Protein AF-0000000085017562 (afdb_homodimer)

InterPro domains:
  IPR002800 Chorismate pyruvate-lyase Rv2949c-like [PF01947] (24-160)
  IPR028978 Chorismate pyruvate-lyase/UbiC transcription regulator-associated domain superfamily [G3DSA:3.40.1410.10] (16-164)
  IPR028978 Chorismate pyruvate-lyase/UbiC transcription regulator-associated domain superfamily [SSF64288] (18-160)

Secondary structure (DSSP, 8-state):
--HHHHHHHHHHHS---HHHHHHHH-SS-HHHHHHHHHTS--EEEEEEEEEETTEEEEEEEEEESEEEEEEEEEEEHHHHHTTS-HHHHHHHH-SSS-HHHHHHHTT--EEEEEEEEEEEEPPHHHHHHHT---SEEEEEEEEEEETTEEEEEEEEEE-GGGTS--/--HHHHHHHHHHHS---HHHHHHHH-SS-HHHHHHHHHTS--EEEEEEEEEETTEEEEEEEEEESEEEEEEEEEEEHHHHHTTS-HHHHHHHH-SSS-HHHHHHHTT--EEEEEEEEEEEEPPHHHHHHHT---SEEEEEEEEEEETTEEEEEEEEEE-GGGTS--

Solvent-accessible surface area (backbone atoms only — not comparable to full-atom values): 18176 Å² total; per-residue (Å²): 132,60,64,33,57,56,51,50,54,45,33,74,77,49,82,62,54,71,68,54,51,42,67,61,62,54,65,35,45,62,55,57,45,50,13,44,76,63,60,44,71,61,42,48,46,64,76,46,74,49,74,57,94,62,25,39,39,38,33,35,33,38,24,52,101,44,51,31,32,46,35,38,38,43,30,48,46,74,65,46,62,80,75,45,55,68,69,55,50,51,49,70,69,37,72,66,52,51,66,56,55,52,38,60,74,67,66,53,41,39,37,61,46,77,75,45,74,49,77,36,79,53,51,71,66,57,25,60,72,45,70,51,87,64,58,62,36,48,30,30,30,30,31,41,28,48,91,89,36,76,42,29,40,40,37,40,36,51,49,49,70,82,73,48,81,127,134,60,65,33,56,56,52,50,55,46,32,74,78,49,81,64,53,72,69,55,51,42,66,61,62,54,64,36,46,62,55,57,46,50,14,45,76,64,61,42,72,62,42,48,46,63,74,44,73,49,74,57,94,60,26,40,40,39,32,34,33,38,23,53,101,44,53,31,30,44,36,38,38,43,30,48,46,76,66,44,61,79,76,44,56,66,68,55,50,51,49,71,67,37,71,66,50,51,65,55,55,51,38,59,75,66,65,52,40,39,38,63,46,82,73,44,73,48,77,37,78,54,51,71,67,55,24,58,72,46,69,52,85,65,58,62,36,47,30,30,29,32,31,41,27,47,90,90,35,75,42,30,39,39,37,41,36,51,50,49,70,82,75,50,80,128

Radius of gyration: 19.86 Å; Cα contacts (8 Å, |Δi|>4): 661; chains: 2; bounding box: 45×55×39 Å

Sequence (332 aa):
MKIYKRIAEINKEFPLLNEEKILLGTDGSVTNILEILFEGDCEVKTISQRIVNDVNYREVILKVKNPLVYAKSITPLKLIEEDLREEIKKDLLSADIPIGKIIKKHNLETRREIKEIKIEKISDRVKRLLNVNYNYLPMRKYNIIYKGKAIMEICEIFAIRKYIKGMKIYKRIAEINKEFPLLNEEKILLGTDGSVTNILEILFEGDCEVKTISQRIVNDVNYREVILKVKNPLVYAKSITPLKLIEEDLREEIKKDLLSADIPIGKIIKKHNLETRREIKEIKIEKISDRVKRLLNVNYNYLPMRKYNIIYKGKAIMEICEIFAIRKYIKG

Organism: Methanocaldococcus infernus (strain DSM 11812 / JCM 15783 / ME) (NCBI:txid573063)

Nearest PDB structures (foldseek):
  2nwi-assembly3_F  TM=8.888E-01  e=1.282E-13  Archaeoglobus fulgidus
  2nwi-assembly1_B  TM=8.533E-01  e=2.461E-13  Archaeoglobus fulgidus
  3eet-assembly1_A-2  TM=6.541E-01  e=8.817E-04  Streptomyces avermitilis
  3eet-assembly2_B-3  TM=5.397E-01  e=7.380E-04  Streptomyces avermitilis
  4r80-assembly2_B  TM=4.509E-01  e=1.744E+00  synthetic construct

Structure (mmCIF, N/CA/C/O backbone):
data_AF-0000000085017562-model_v1
#
loop_
_entity.id
_entity.type
_entity.pdbx_description
1 polymer 'Chorismate lyase'
#
loop_
_atom_site.group_PDB
_atom_site.id
_atom_site.type_symbol
_atom_site.label_atom_id
_atom_site.label_alt_id
_atom_site.label_comp_id
_atom_site.label_asym_id
_atom_site.label_entity_id
_atom_site.label_seq_id
_atom_site.pdbx_PDB_ins_code
_atom_site.Cartn_x
_atom_site.Cartn_y
_atom_site.Cartn_z
_atom_site.occupancy
_atom_site.B_iso_or_equiv
_atom_site.auth_seq_id
_atom_site.auth_comp_id
_atom_site.auth_asym_id
_atom_site.auth_atom_id
_atom_site.pdbx_PDB_model_num
ATOM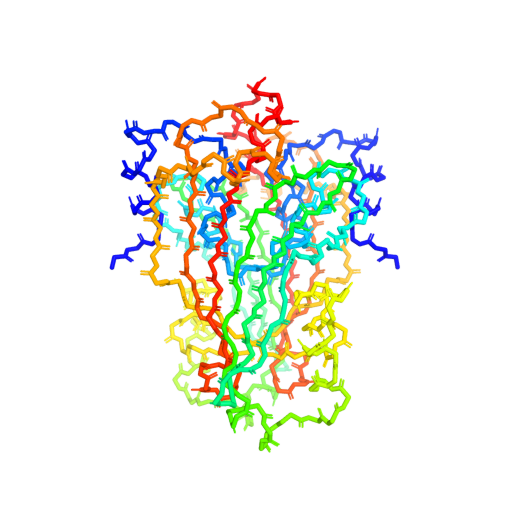 1 N N . MET A 1 1 ? -4.914 10.797 -15.32 1 71.25 1 MET A N 1
ATOM 2 C CA . MET A 1 1 ? -3.51 10.438 -15.492 1 71.25 1 MET A CA 1
ATOM 3 C C . MET A 1 1 ? -3.117 9.297 -14.562 1 71.25 1 MET A C 1
ATOM 5 O O . MET A 1 1 ? -3.59 9.219 -13.43 1 71.25 1 MET A O 1
ATOM 9 N N . LYS A 1 2 ? -2.258 8.367 -15.109 1 91.31 2 LYS A N 1
ATOM 10 C CA . LYS A 1 2 ? -1.789 7.246 -14.305 1 91.31 2 LYS A CA 1
ATOM 11 C C . LYS A 1 2 ? -0.79 7.703 -13.25 1 91.31 2 LYS A C 1
ATOM 13 O O . LYS A 1 2 ? 0.097 8.508 -13.531 1 91.31 2 LYS A O 1
ATOM 18 N N . ILE A 1 3 ? -0.927 7.203 -12.086 1 95.75 3 ILE A N 1
ATOM 19 C CA . ILE A 1 3 ? -0.139 7.625 -10.93 1 95.75 3 ILE A CA 1
ATOM 20 C C . ILE A 1 3 ? 1.349 7.461 -11.234 1 95.75 3 ILE A C 1
ATOM 22 O O . ILE A 1 3 ? 2.145 8.359 -10.969 1 95.75 3 ILE A O 1
ATOM 26 N N . TYR A 1 4 ? 1.741 6.379 -11.859 1 97.88 4 TYR A N 1
ATOM 27 C CA . TYR A 1 4 ? 3.162 6.141 -12.094 1 97.88 4 TYR A CA 1
ATOM 28 C C . TYR A 1 4 ? 3.719 7.121 -13.117 1 97.88 4 TYR A C 1
ATOM 30 O O . TYR A 1 4 ? 4.895 7.488 -13.055 1 97.88 4 TYR A O 1
ATOM 38 N N . LYS A 1 5 ? 2.918 7.637 -14.062 1 97.94 5 LYS A N 1
ATOM 39 C CA . LYS A 1 5 ? 3.367 8.625 -15.031 1 97.94 5 LYS A CA 1
ATOM 40 C C . LYS A 1 5 ? 3.658 9.969 -14.359 1 97.94 5 LYS A C 1
ATOM 42 O O . LYS A 1 5 ? 4.672 10.602 -14.656 1 97.94 5 LYS A O 1
ATOM 47 N N . ARG A 1 6 ? 2.742 10.344 -13.516 1 98.19 6 ARG A N 1
ATOM 48 C CA . ARG A 1 6 ? 2.943 11.586 -12.766 1 98.19 6 ARG A CA 1
ATOM 49 C C . ARG A 1 6 ? 4.215 11.516 -11.93 1 98.19 6 ARG A C 1
ATOM 51 O O . ARG A 1 6 ? 4.992 12.469 -11.891 1 98.19 6 ARG A O 1
ATOM 58 N N . ILE A 1 7 ? 4.441 10.391 -11.273 1 98.69 7 ILE A N 1
ATOM 59 C CA . ILE A 1 7 ? 5.617 10.211 -10.422 1 98.69 7 ILE A CA 1
ATOM 60 C C . ILE A 1 7 ? 6.879 10.188 -11.281 1 98.69 7 ILE A C 1
ATOM 62 O O . ILE A 1 7 ? 7.906 10.758 -10.898 1 98.69 7 ILE A O 1
ATOM 66 N N . ALA A 1 8 ? 6.758 9.586 -12.445 1 98.06 8 ALA A N 1
ATOM 67 C CA . ALA A 1 8 ? 7.883 9.562 -13.375 1 98.06 8 ALA A CA 1
ATOM 68 C C . ALA A 1 8 ? 8.242 10.977 -13.836 1 98.06 8 ALA A C 1
ATOM 70 O O . ALA A 1 8 ? 9.422 11.312 -13.961 1 98.06 8 ALA A O 1
ATOM 71 N N . GLU A 1 9 ? 7.246 11.742 -14.102 1 98.06 9 GLU A N 1
ATOM 72 C CA . GLU A 1 9 ? 7.461 13.133 -14.5 1 98.06 9 GLU A CA 1
ATOM 73 C C . GLU A 1 9 ? 8.172 13.914 -13.398 1 98.06 9 GLU A C 1
ATOM 75 O O . GLU A 1 9 ? 9.133 14.641 -13.664 1 98.06 9 GLU A O 1
ATOM 80 N N . ILE A 1 10 ? 7.715 13.766 -12.219 1 98.25 10 ILE A N 1
ATOM 81 C CA . ILE A 1 10 ? 8.312 14.438 -11.07 1 98.25 10 ILE A CA 1
ATOM 82 C C . ILE A 1 10 ? 9.758 13.977 -10.898 1 98.25 10 ILE A C 1
ATOM 84 O O . ILE A 1 10 ? 10.641 14.789 -10.633 1 98.25 10 ILE A O 1
ATOM 88 N N . ASN A 1 11 ? 9.914 12.695 -11.062 1 98 11 ASN A N 1
ATOM 89 C CA . ASN A 1 11 ? 11.234 12.109 -10.883 1 98 11 ASN A CA 1
ATOM 90 C C . ASN A 1 11 ? 12.25 12.719 -11.844 1 98 11 ASN A C 1
ATOM 92 O O . ASN A 1 11 ? 13.438 12.836 -11.516 1 98 11 ASN A O 1
ATOM 96 N N . LYS A 1 12 ? 11.828 13.094 -13 1 97.06 12 LYS A N 1
ATOM 97 C CA . LYS A 1 12 ? 12.711 13.727 -13.984 1 97.06 12 LYS A CA 1
ATOM 98 C C . LYS A 1 12 ? 13.188 15.094 -13.508 1 97.06 12 LYS A C 1
ATOM 100 O O . LYS A 1 12 ? 14.32 15.492 -13.781 1 97.06 12 LYS A O 1
ATOM 105 N N . GLU A 1 13 ? 12.391 15.758 -12.742 1 96.69 13 GLU A N 1
ATOM 106 C CA . GLU A 1 13 ? 12.688 17.109 -12.297 1 96.69 13 GLU A CA 1
ATOM 107 C C . GLU A 1 13 ? 13.305 17.109 -10.898 1 96.69 13 GLU A C 1
ATOM 109 O O . GLU A 1 13 ? 14.102 18 -10.562 1 96.69 13 GLU A O 1
ATOM 114 N N . PHE A 1 14 ? 12.922 16.234 -10.109 1 97.25 14 PHE A N 1
ATOM 115 C CA . PHE A 1 14 ? 13.352 16.047 -8.727 1 97.25 14 PHE A CA 1
ATOM 116 C C . PHE A 1 14 ? 13.617 14.57 -8.445 1 97.25 14 PHE A C 1
ATOM 118 O O . PHE A 1 14 ? 12.695 13.836 -8.07 1 97.25 14 PHE A O 1
ATOM 125 N N . PRO A 1 15 ? 14.859 14.172 -8.586 1 97.12 15 PRO A N 1
ATOM 126 C CA . PRO A 1 15 ? 15.156 12.75 -8.406 1 97.12 15 PRO A CA 1
ATOM 127 C C . PRO A 1 15 ? 14.625 12.188 -7.09 1 97.12 15 PRO A C 1
ATOM 129 O O . PRO A 1 15 ? 14.961 12.703 -6.02 1 97.12 15 PRO A O 1
ATOM 132 N N . LEU A 1 16 ? 13.852 11.094 -7.188 1 98.06 16 LEU A N 1
ATOM 133 C CA . LEU A 1 16 ? 13.195 10.484 -6.031 1 98.06 16 LEU A CA 1
ATOM 134 C C . LEU A 1 16 ? 13.859 9.156 -5.676 1 98.06 16 LEU A C 1
ATOM 136 O O . LEU A 1 16 ? 14.266 8.406 -6.559 1 98.06 16 LEU A O 1
ATOM 140 N N . LEU A 1 17 ? 13.906 8.914 -4.367 1 97.75 17 LEU A N 1
ATOM 141 C CA . LEU A 1 17 ? 14.195 7.551 -3.922 1 97.75 17 LEU A CA 1
ATOM 142 C C . LEU A 1 17 ? 13.047 6.609 -4.281 1 97.75 17 LEU A C 1
ATOM 144 O O . LEU A 1 17 ? 11.898 7.039 -4.391 1 97.75 17 LEU A O 1
ATOM 148 N N . ASN A 1 18 ? 13.305 5.297 -4.473 1 98 18 ASN A N 1
ATOM 149 C CA . ASN A 1 18 ? 12.242 4.316 -4.711 1 98 18 ASN A CA 1
ATOM 150 C C . ASN A 1 18 ? 11.203 4.34 -3.598 1 98 18 ASN A C 1
ATOM 152 O O . ASN A 1 18 ? 10 4.234 -3.865 1 98 18 ASN A O 1
ATOM 156 N N . GLU A 1 19 ? 11.648 4.496 -2.311 1 98.44 19 GLU A N 1
ATOM 157 C CA . GLU A 1 19 ? 10.75 4.551 -1.165 1 98.44 19 GLU A CA 1
ATOM 158 C C . GLU A 1 19 ? 9.82 5.754 -1.255 1 98.44 19 GLU A C 1
ATOM 160 O O . GLU A 1 19 ? 8.633 5.652 -0.934 1 98.44 19 GLU A O 1
ATOM 165 N N . GLU A 1 20 ? 10.391 6.891 -1.748 1 98.69 20 GLU A N 1
ATOM 166 C CA . GLU A 1 20 ? 9.57 8.086 -1.915 1 98.69 20 GLU A CA 1
ATOM 167 C C . GLU A 1 20 ? 8.531 7.891 -3.014 1 98.69 20 GLU A C 1
ATOM 169 O O . GLU A 1 20 ? 7.379 8.297 -2.863 1 98.69 20 GLU A O 1
ATOM 174 N N . LYS A 1 21 ? 8.961 7.246 -4.133 1 98.75 21 LYS A N 1
ATOM 175 C CA . LYS A 1 21 ? 8.016 6.961 -5.211 1 98.75 21 LYS A CA 1
ATOM 176 C C . LYS A 1 21 ? 6.852 6.117 -4.711 1 98.75 21 LYS A C 1
ATOM 178 O O . LYS A 1 21 ? 5.691 6.422 -4.992 1 98.75 21 LYS A O 1
ATOM 183 N N . ILE A 1 22 ? 7.156 5.102 -3.953 1 98.75 22 ILE A N 1
ATOM 184 C CA . ILE A 1 22 ? 6.141 4.184 -3.438 1 98.75 22 ILE A CA 1
ATOM 185 C C . ILE A 1 22 ? 5.203 4.93 -2.492 1 98.75 22 ILE A C 1
ATOM 187 O O . ILE A 1 22 ? 3.98 4.824 -2.607 1 98.75 22 ILE A O 1
ATOM 191 N N . LEU A 1 23 ? 5.754 5.73 -1.593 1 98.81 23 LEU A N 1
ATOM 192 C CA . LEU A 1 23 ? 4.949 6.461 -0.618 1 98.81 23 LEU A CA 1
ATOM 193 C C . LEU A 1 23 ? 4.035 7.465 -1.311 1 98.81 23 LEU A C 1
ATOM 195 O O . LEU A 1 23 ? 2.896 7.676 -0.882 1 98.81 23 LEU A O 1
ATOM 199 N N . LEU A 1 24 ? 4.512 8.039 -2.377 1 98.81 24 LEU A N 1
ATOM 200 C CA . LEU A 1 24 ? 3.736 9.031 -3.107 1 98.81 24 LEU A CA 1
ATOM 201 C C . LEU A 1 24 ? 2.533 8.398 -3.789 1 98.81 24 LEU A C 1
ATOM 203 O O . LEU A 1 24 ? 1.491 9.039 -3.951 1 98.81 24 LEU A O 1
ATOM 207 N N . GLY A 1 25 ? 2.674 7.133 -4.148 1 98.44 25 GLY A N 1
ATOM 208 C CA . GLY A 1 25 ? 1.654 6.59 -5.031 1 98.44 25 GLY A CA 1
ATOM 209 C C . GLY A 1 25 ? 0.876 5.445 -4.414 1 98.44 25 GLY A C 1
ATOM 210 O O . GLY A 1 25 ? -0.102 4.969 -4.992 1 98.44 25 GLY A O 1
ATOM 211 N N . THR A 1 26 ? 1.269 4.977 -3.219 1 98 26 THR A N 1
ATOM 212 C CA . THR A 1 26 ? 0.645 3.801 -2.619 1 98 26 THR A CA 1
ATOM 213 C C . THR A 1 26 ? -0.806 4.09 -2.244 1 98 26 THR A C 1
ATOM 215 O O . THR A 1 26 ? -1.143 5.215 -1.87 1 98 26 THR A O 1
ATOM 218 N N . ASP A 1 27 ? -1.592 3.045 -2.355 1 96.69 27 ASP A N 1
ATOM 219 C CA . ASP A 1 27 ? -2.941 3.098 -1.803 1 96.69 27 ASP A CA 1
ATOM 220 C C . ASP A 1 27 ? -3.035 2.305 -0.502 1 96.69 27 ASP A C 1
ATOM 222 O O . ASP A 1 27 ? -4.133 1.974 -0.049 1 96.69 27 ASP A O 1
ATOM 226 N N . GLY A 1 28 ? -1.872 1.951 0.047 1 96.31 28 GLY A N 1
ATOM 227 C CA . GLY A 1 28 ? -1.801 1.288 1.34 1 96.31 28 GLY A CA 1
ATOM 228 C C . GLY A 1 28 ? -1.438 2.229 2.473 1 96.31 28 GLY A C 1
ATOM 229 O O . GLY A 1 28 ? -1.351 3.441 2.275 1 96.31 28 GLY A O 1
ATOM 230 N N . SER A 1 29 ? -1.262 1.712 3.627 1 96.62 29 SER A N 1
ATOM 231 C CA . SER A 1 29 ? -0.974 2.461 4.844 1 96.62 29 SER A CA 1
ATOM 232 C C . SER A 1 29 ? 0.465 2.967 4.859 1 96.62 29 SER A C 1
ATOM 234 O O . SER A 1 29 ? 1.406 2.172 4.895 1 96.62 29 SER A O 1
ATOM 236 N N . VAL A 1 30 ? 0.588 4.281 4.898 1 98.38 30 VAL A N 1
ATOM 237 C CA . VAL A 1 30 ? 1.899 4.914 5.004 1 98.38 30 VAL A CA 1
ATOM 238 C C . VAL A 1 30 ? 2.539 4.551 6.344 1 98.38 30 VAL A C 1
ATOM 240 O O . VAL A 1 30 ? 3.725 4.215 6.402 1 98.38 30 VAL A O 1
ATOM 243 N N . THR A 1 31 ? 1.745 4.57 7.449 1 97.5 31 THR A N 1
ATOM 244 C CA . THR A 1 31 ? 2.273 4.227 8.766 1 97.5 31 THR A CA 1
ATOM 245 C C . THR A 1 31 ? 2.873 2.822 8.758 1 97.5 31 THR A C 1
ATOM 247 O O . THR A 1 31 ? 3.947 2.598 9.32 1 97.5 31 THR A O 1
ATOM 250 N N . ASN A 1 32 ? 2.197 1.97 8.109 1 97.06 32 ASN A N 1
ATOM 251 C CA . ASN A 1 32 ? 2.682 0.6 7.98 1 97.06 32 ASN A CA 1
ATOM 252 C C . ASN A 1 32 ? 4 0.541 7.211 1 97.06 32 ASN A C 1
ATOM 254 O O . ASN A 1 32 ? 4.938 -0.138 7.633 1 97.06 32 ASN A O 1
ATOM 258 N N . ILE A 1 33 ? 4.105 1.225 6.109 1 98.38 33 ILE A N 1
ATOM 259 C CA . ILE A 1 33 ? 5.305 1.232 5.277 1 98.38 33 ILE A CA 1
ATOM 260 C C . ILE A 1 33 ? 6.469 1.839 6.059 1 98.38 33 ILE A C 1
ATOM 262 O O . ILE A 1 33 ? 7.598 1.34 5.996 1 98.38 33 ILE A O 1
ATOM 266 N N . LEU A 1 34 ? 6.215 2.889 6.812 1 98.5 34 LEU A N 1
ATOM 267 C CA . LEU A 1 34 ? 7.266 3.506 7.617 1 98.5 34 LEU A CA 1
ATOM 268 C C . LEU A 1 34 ? 7.789 2.531 8.664 1 98.5 34 LEU A C 1
ATOM 270 O O . LEU A 1 34 ? 9 2.443 8.891 1 98.5 34 LEU A O 1
ATOM 274 N N . GLU A 1 35 ? 6.887 1.841 9.305 1 98.38 35 GLU A N 1
ATOM 275 C CA . GLU A 1 35 ? 7.301 0.858 10.305 1 98.38 35 GLU A CA 1
ATOM 276 C C . GLU A 1 35 ? 8.188 -0.217 9.688 1 98.38 35 GLU A C 1
ATOM 278 O O . GLU A 1 35 ? 9.164 -0.652 10.305 1 98.38 35 GLU A O 1
ATOM 283 N N . ILE A 1 36 ? 7.836 -0.626 8.492 1 98.38 36 ILE A N 1
ATOM 284 C CA . ILE A 1 36 ? 8.594 -1.647 7.781 1 98.38 36 ILE A CA 1
ATOM 285 C C . ILE A 1 36 ? 9.992 -1.116 7.449 1 98.38 36 ILE A C 1
ATOM 287 O O . ILE A 1 36 ? 11 -1.758 7.758 1 98.38 36 ILE A O 1
ATOM 291 N N . LEU A 1 37 ? 10.078 0.065 6.902 1 98.06 37 LEU A N 1
ATOM 292 C CA . LEU A 1 37 ? 11.328 0.642 6.418 1 98.06 37 LEU A CA 1
ATOM 293 C C . LEU A 1 37 ? 12.281 0.925 7.578 1 98.06 37 LEU A C 1
ATOM 295 O O . LEU A 1 37 ? 13.492 0.718 7.457 1 98.06 37 LEU A O 1
ATOM 299 N N . PHE A 1 38 ? 11.727 1.374 8.633 1 98 38 PHE A N 1
ATOM 300 C CA . PHE A 1 38 ? 12.578 1.874 9.703 1 98 38 PHE A CA 1
ATOM 301 C C . PHE A 1 38 ? 12.547 0.938 10.906 1 98 38 PHE A C 1
ATOM 303 O O . PHE A 1 38 ? 13.133 1.236 11.953 1 98 38 PHE A O 1
ATOM 310 N N . GLU A 1 39 ? 11.891 -0.167 10.789 1 97.06 39 GLU A N 1
ATOM 311 C CA . GLU A 1 39 ? 11.867 -1.277 11.734 1 97.06 39 GLU A CA 1
ATOM 312 C C . GLU A 1 39 ? 11.547 -0.792 13.148 1 97.06 39 GLU A C 1
ATOM 314 O O . GLU A 1 39 ? 12.297 -1.05 14.086 1 97.06 39 GLU A O 1
ATOM 319 N N . GLY A 1 40 ? 10.359 -0.26 13.305 1 97.44 40 GLY A N 1
ATOM 320 C CA . GLY A 1 40 ? 9.875 0.243 14.578 1 97.44 40 GLY A CA 1
ATOM 321 C C . GLY A 1 40 ? 8.43 0.692 14.531 1 97.44 40 GLY A C 1
ATOM 322 O O . GLY A 1 40 ? 7.84 0.792 13.453 1 97.44 40 GLY A O 1
ATOM 323 N N . ASP A 1 41 ? 7.887 0.957 15.727 1 96.38 41 ASP A N 1
ATOM 324 C CA . ASP A 1 41 ? 6.512 1.438 15.805 1 96.38 41 ASP A CA 1
ATOM 325 C C . ASP A 1 41 ? 6.402 2.879 15.312 1 96.38 41 ASP A C 1
ATOM 327 O O . ASP A 1 41 ? 7.262 3.709 15.609 1 96.38 41 ASP A O 1
ATOM 331 N N . CYS A 1 42 ? 5.414 3.082 14.461 1 96.69 42 CYS A N 1
ATOM 332 C CA . CYS A 1 42 ? 5.121 4.445 14.039 1 96.69 42 CYS A CA 1
ATOM 333 C C . CYS A 1 42 ? 4.301 5.184 15.086 1 96.69 42 CYS A C 1
ATOM 335 O O . CYS A 1 42 ? 3.217 4.734 15.461 1 96.69 42 CYS A O 1
ATOM 337 N N . GLU A 1 43 ? 4.871 6.238 15.547 1 96 43 GLU A N 1
ATOM 338 C CA . GLU A 1 43 ? 4.199 7.102 16.516 1 96 43 GLU A CA 1
ATOM 339 C C . GLU A 1 43 ? 3.732 8.398 15.867 1 96 43 GLU A C 1
ATOM 341 O O . GLU A 1 43 ? 4.211 8.773 14.789 1 96 43 GLU A O 1
ATOM 346 N N . VAL A 1 44 ? 2.793 9.008 16.594 1 96.56 44 VAL A N 1
ATOM 347 C CA . VAL A 1 44 ? 2.271 10.273 16.094 1 96.56 44 VAL A CA 1
ATOM 348 C C . VAL A 1 44 ? 2.512 11.375 17.125 1 96.56 44 VAL A C 1
ATOM 350 O O . VAL A 1 44 ? 2.322 11.156 18.328 1 96.56 44 VAL A O 1
ATOM 353 N N . LYS A 1 45 ? 3.068 12.422 16.734 1 96.75 45 LYS A N 1
ATOM 354 C CA . LYS A 1 45 ? 3.098 13.656 17.516 1 96.75 45 LYS A CA 1
ATOM 355 C C . LYS A 1 45 ? 2.092 14.672 16.984 1 96.75 45 LYS A C 1
ATOM 357 O O . LYS A 1 45 ? 2.273 15.219 15.891 1 96.75 45 LYS A O 1
ATOM 362 N N . THR A 1 46 ? 1.11 14.938 17.781 1 97.06 46 THR A N 1
ATOM 363 C CA . THR A 1 46 ? 0.095 15.898 17.375 1 97.06 46 THR A CA 1
ATOM 364 C C . THR A 1 46 ? 0.602 17.328 17.547 1 97.06 46 THR A C 1
ATOM 366 O O . THR A 1 46 ? 1.05 17.703 18.625 1 97.06 46 THR A O 1
ATOM 369 N N . ILE A 1 47 ? 0.552 18.047 16.516 1 97.44 47 ILE A N 1
ATOM 370 C CA . ILE A 1 47 ? 0.959 19.453 16.531 1 97.44 47 ILE A CA 1
ATOM 371 C C . ILE A 1 47 ? -0.245 20.344 16.828 1 97.44 47 ILE A C 1
ATOM 373 O O . ILE A 1 47 ? -0.14 21.297 17.609 1 97.44 47 ILE A O 1
ATOM 377 N N . SER A 1 48 ? -1.347 20.047 16.234 1 96.12 48 SER A N 1
ATOM 378 C CA . SER A 1 48 ? -2.588 20.766 16.469 1 96.12 48 SER A CA 1
ATOM 379 C C . SER A 1 48 ? -3.803 19.938 16.094 1 96.12 48 SER A C 1
ATOM 381 O O . SER A 1 48 ? -3.725 19.078 15.211 1 96.12 48 SER A O 1
ATOM 383 N N . GLN A 1 49 ? -4.828 20.078 16.812 1 95.5 49 GLN A N 1
ATOM 384 C CA . GLN A 1 49 ? -6.133 19.5 16.5 1 95.5 49 GLN A CA 1
ATOM 385 C C . GLN A 1 49 ? -7.266 20.422 16.953 1 95.5 49 GLN A C 1
ATOM 387 O O . GLN A 1 49 ? -7.348 20.781 18.125 1 95.5 49 GLN A O 1
ATOM 392 N N . ARG A 1 50 ? -8.078 20.812 16.031 1 95.44 50 ARG A N 1
ATOM 393 C CA . ARG A 1 50 ? -9.195 21.703 16.344 1 95.44 50 ARG A CA 1
ATOM 394 C C . ARG A 1 50 ? -10.445 21.297 15.57 1 95.44 50 ARG A C 1
ATOM 396 O O . ARG A 1 50 ? -10.352 20.781 14.453 1 95.44 50 ARG A O 1
ATOM 403 N N . ILE A 1 51 ? -11.508 21.516 16.219 1 94.5 51 ILE A N 1
ATOM 404 C CA . ILE A 1 51 ? -12.797 21.312 15.57 1 94.5 51 ILE A CA 1
ATOM 405 C C . ILE A 1 51 ? -13.445 22.672 15.289 1 94.5 51 ILE A C 1
ATOM 407 O O . ILE A 1 51 ? -13.703 23.438 16.219 1 94.5 51 ILE A O 1
ATOM 411 N N . VAL A 1 52 ? -13.648 22.984 14.047 1 96.75 52 VAL A N 1
ATOM 412 C CA . VAL A 1 52 ? -14.289 24.234 13.625 1 96.75 52 VAL A CA 1
ATOM 413 C C . VAL A 1 52 ? -15.461 23.922 12.703 1 96.75 52 VAL A C 1
ATOM 415 O O . VAL A 1 52 ? -15.289 23.266 11.672 1 96.75 52 VAL A O 1
ATOM 418 N N . ASN A 1 53 ? -16.75 24.359 13.023 1 96.25 53 ASN A N 1
ATOM 419 C CA . ASN A 1 53 ? -17.938 24.172 12.211 1 96.25 53 ASN A CA 1
ATOM 420 C C . ASN A 1 53 ? -18.125 22.688 11.844 1 96.25 53 ASN A C 1
ATOM 422 O O . ASN A 1 53 ? -18.281 22.359 10.672 1 96.25 53 ASN A O 1
ATOM 426 N N . ASP A 1 54 ? -17.891 21.828 12.711 1 93.88 54 ASP A N 1
ATOM 427 C CA . ASP A 1 54 ? -18.156 20.406 12.602 1 93.88 54 ASP A CA 1
ATOM 428 C C . ASP A 1 54 ? -17.141 19.734 11.664 1 93.88 54 ASP A C 1
ATOM 430 O O . ASP A 1 54 ? -17.484 18.766 10.977 1 93.88 54 ASP A O 1
ATOM 434 N N . VAL A 1 55 ? -16.016 20.391 11.641 1 96.5 55 VAL A N 1
ATOM 435 C CA . VAL A 1 55 ? -14.906 19.797 10.875 1 96.5 55 VAL A CA 1
ATOM 436 C C . VAL A 1 55 ? -13.68 19.656 11.773 1 96.5 55 VAL A C 1
ATOM 438 O O . VAL A 1 55 ? -13.273 20.625 12.438 1 96.5 55 VAL A O 1
ATOM 441 N N . ASN A 1 56 ? -13.156 18.406 11.859 1 95.62 56 ASN A N 1
ATOM 442 C CA . ASN A 1 56 ? -11.93 18.172 12.609 1 95.62 56 ASN A CA 1
ATOM 443 C C . ASN A 1 56 ? -10.695 18.438 11.758 1 95.62 56 ASN A C 1
ATOM 445 O O . ASN A 1 56 ? -10.539 17.859 10.68 1 95.62 56 ASN A O 1
ATOM 449 N N . TYR A 1 57 ? -9.852 19.359 12.18 1 97.44 57 TYR A N 1
ATOM 450 C CA . TYR A 1 57 ? -8.555 19.641 11.57 1 97.44 57 TYR A CA 1
ATOM 451 C C . TYR A 1 57 ? -7.418 19.125 12.438 1 97.44 57 TYR A C 1
ATOM 453 O O . TYR A 1 57 ? -7.312 19.469 13.617 1 97.44 57 TYR A O 1
ATOM 461 N N . ARG A 1 58 ? -6.574 18.281 11.852 1 97.12 58 ARG A N 1
ATOM 462 C CA . ARG A 1 58 ? -5.492 17.656 12.617 1 97.12 58 ARG A CA 1
ATOM 463 C C . ARG A 1 58 ? -4.16 17.797 11.891 1 97.12 58 ARG A C 1
ATOM 465 O O . ARG A 1 58 ? -4.086 17.594 10.672 1 97.12 58 ARG A O 1
ATOM 472 N N . GLU A 1 59 ? -3.184 18.266 12.633 1 97.62 59 GLU A N 1
ATOM 473 C CA . GLU A 1 59 ? -1.802 18.344 12.164 1 97.62 59 GLU A CA 1
ATOM 474 C C . GLU A 1 59 ? -0.888 17.453 13.008 1 97.62 59 GLU A C 1
ATOM 476 O O . GLU A 1 59 ? -0.845 17.578 14.227 1 97.62 59 GLU A O 1
ATOM 481 N N . VAL A 1 60 ? -0.119 16.562 12.273 1 98.25 60 VAL A N 1
ATOM 482 C CA . VAL A 1 60 ? 0.694 15.641 13.055 1 98.25 60 VAL A CA 1
ATOM 483 C C . VAL A 1 60 ? 2.047 15.438 12.375 1 98.25 60 VAL A C 1
ATOM 485 O O . VAL A 1 60 ? 2.213 15.773 11.195 1 98.25 60 VAL A O 1
ATOM 488 N N . ILE A 1 61 ? 2.986 14.906 13.18 1 98.56 61 ILE A N 1
ATOM 489 C CA . ILE A 1 61 ? 4.238 14.336 12.688 1 98.56 61 ILE A CA 1
ATOM 490 C C . ILE A 1 61 ? 4.25 12.828 12.922 1 98.56 61 ILE A C 1
ATOM 492 O O . ILE A 1 61 ? 3.969 12.367 14.031 1 98.56 61 ILE A O 1
ATOM 496 N N . LEU A 1 62 ? 4.477 12.094 11.844 1 98.38 62 LEU A N 1
ATOM 497 C CA . LEU A 1 62 ? 4.711 10.656 11.992 1 98.38 62 LEU A CA 1
ATOM 498 C C . LEU A 1 62 ? 6.188 10.375 12.242 1 98.38 62 LEU A C 1
ATOM 500 O O . LEU A 1 62 ? 7.055 10.875 11.523 1 98.38 62 LEU A O 1
ATOM 504 N N . LYS A 1 63 ? 6.363 9.492 13.273 1 98 63 LYS A N 1
ATOM 505 C CA . LYS A 1 63 ? 7.738 9.227 13.688 1 98 63 LYS A CA 1
ATOM 506 C C . LYS A 1 63 ? 7.98 7.727 13.836 1 98 63 LYS A C 1
ATOM 508 O O . LYS A 1 63 ? 7.125 7.004 14.352 1 98 63 LYS A O 1
ATOM 513 N N . VAL A 1 64 ? 9.039 7.293 13.336 1 97.94 64 VAL A N 1
ATOM 514 C CA . VAL A 1 64 ? 9.703 6.062 13.758 1 97.94 64 VAL A CA 1
ATOM 515 C C . VAL A 1 64 ? 11.125 6.375 14.211 1 97.94 64 VAL A C 1
ATOM 517 O O . VAL A 1 64 ? 12.047 6.438 13.391 1 97.94 64 VAL A O 1
ATOM 520 N N . LYS A 1 65 ? 11.367 6.559 15.477 1 96.38 65 LYS A N 1
ATOM 521 C CA . LYS A 1 65 ? 12.594 7.062 16.094 1 96.38 65 LYS A CA 1
ATOM 522 C C . LYS A 1 65 ? 12.828 8.531 15.727 1 96.38 65 LYS A C 1
ATOM 524 O O . LYS A 1 65 ? 13.102 9.352 16.609 1 96.38 65 LYS A O 1
ATOM 529 N N . ASN A 1 66 ? 12.648 8.891 14.484 1 97.81 66 ASN A N 1
ATOM 530 C CA . ASN A 1 66 ? 12.828 10.25 13.969 1 97.81 66 ASN A CA 1
ATOM 531 C C . ASN A 1 66 ? 11.578 10.75 13.25 1 97.81 66 ASN A C 1
ATOM 533 O O . ASN A 1 66 ? 10.773 9.945 12.773 1 97.81 66 ASN A O 1
ATOM 537 N N . PRO A 1 67 ? 11.438 12.078 13.18 1 98.62 67 PRO A N 1
ATOM 538 C CA . PRO A 1 67 ? 10.328 12.602 12.391 1 98.62 67 PRO A CA 1
ATOM 539 C C . PRO A 1 67 ? 10.477 12.32 10.898 1 98.62 67 PRO A C 1
ATOM 541 O O . PRO A 1 67 ? 11.523 12.602 10.312 1 98.62 67 PRO A O 1
ATOM 544 N N . LEU A 1 68 ? 9.414 11.789 10.305 1 98.81 68 LEU A N 1
ATOM 545 C CA . LEU A 1 68 ? 9.562 11.312 8.93 1 98.81 68 LEU A CA 1
ATOM 546 C C . LEU A 1 68 ? 8.547 11.984 8.016 1 98.81 68 LEU A C 1
ATOM 548 O O . LEU A 1 68 ? 8.82 12.203 6.832 1 98.81 68 LEU A O 1
ATOM 552 N N . VAL A 1 69 ? 7.348 12.25 8.523 1 98.88 69 VAL A N 1
ATOM 553 C CA . VAL A 1 69 ? 6.254 12.742 7.688 1 98.88 69 VAL A CA 1
ATOM 554 C C . VAL A 1 69 ? 5.488 13.836 8.43 1 98.88 69 VAL A C 1
ATOM 556 O O . VAL A 1 69 ? 5.176 13.688 9.617 1 98.88 69 VAL A O 1
ATOM 559 N N . TYR A 1 70 ? 5.258 14.953 7.824 1 98.88 70 TYR A N 1
ATOM 560 C CA . TYR A 1 70 ? 4.281 15.945 8.242 1 98.88 70 TYR A CA 1
ATOM 561 C C . TYR A 1 70 ? 2.936 15.719 7.562 1 98.88 70 TYR A C 1
ATOM 563 O O . TYR A 1 70 ? 2.871 15.57 6.34 1 98.88 70 TYR A O 1
ATOM 571 N N . ALA A 1 71 ? 1.881 15.648 8.359 1 98.69 71 ALA A N 1
ATOM 572 C CA . ALA A 1 71 ? 0.585 15.344 7.758 1 98.69 71 ALA A CA 1
ATOM 573 C C . ALA A 1 71 ? -0.507 16.25 8.32 1 98.69 71 ALA A C 1
ATOM 575 O O . ALA A 1 71 ? -0.476 16.609 9.5 1 98.69 71 ALA A O 1
ATOM 576 N N . LYS A 1 72 ? -1.434 16.562 7.488 1 98.12 72 LYS A N 1
ATOM 577 C CA . LYS A 1 72 ? -2.67 17.25 7.844 1 98.12 72 LYS A CA 1
ATOM 578 C C . LYS A 1 72 ? -3.893 16.469 7.398 1 98.12 72 LYS A C 1
ATOM 580 O O . LYS A 1 72 ? -3.9 15.883 6.305 1 98.12 72 LYS A O 1
ATOM 585 N N . SER A 1 73 ? -4.844 16.375 8.273 1 97.56 73 SER A N 1
ATOM 586 C CA . SER A 1 73 ? -6.082 15.688 7.93 1 97.56 73 SER A CA 1
ATOM 587 C C . SER A 1 73 ? -7.301 16.562 8.203 1 97.56 73 SER A C 1
ATOM 589 O O . SER A 1 73 ? -7.324 17.312 9.18 1 97.56 73 SER A O 1
ATOM 591 N N . ILE A 1 74 ? -8.25 16.531 7.324 1 97.56 74 ILE A N 1
ATOM 592 C CA . ILE A 1 74 ? -9.523 17.219 7.426 1 97.56 74 ILE A CA 1
ATOM 593 C C . ILE A 1 74 ? -10.664 16.203 7.41 1 97.56 74 ILE A C 1
ATOM 595 O O . ILE A 1 74 ? -10.844 15.477 6.434 1 97.56 74 ILE A O 1
ATOM 599 N N . THR A 1 75 ? -11.5 16.219 8.5 1 95.5 75 THR A N 1
ATOM 600 C CA . THR A 1 75 ? -12.57 15.234 8.633 1 95.5 75 THR A CA 1
ATOM 601 C C . THR A 1 75 ? -13.891 15.922 8.961 1 95.5 75 THR A C 1
ATOM 603 O O . THR A 1 75 ? -14.133 16.297 10.109 1 95.5 75 THR A O 1
ATOM 606 N N . PRO A 1 76 ? -14.781 16.062 7.965 1 94.06 76 PRO A N 1
ATOM 607 C CA . PRO A 1 76 ? -16.125 16.516 8.305 1 94.06 76 PRO A CA 1
ATOM 608 C C . PRO A 1 76 ? -16.875 15.539 9.219 1 94.06 76 PRO A C 1
ATOM 610 O O . PRO A 1 76 ? -17.141 14.406 8.812 1 94.06 76 PRO A O 1
ATOM 613 N N . LEU A 1 77 ? -17.312 15.984 10.375 1 92 77 LEU A N 1
ATOM 614 C CA . LEU A 1 77 ? -17.844 15.109 11.406 1 92 77 LEU A CA 1
ATOM 615 C C . LEU A 1 77 ? -19.188 14.516 10.984 1 92 77 LEU A C 1
ATOM 617 O O . LEU A 1 77 ? -19.516 13.383 11.359 1 92 77 LEU A O 1
ATOM 621 N N . LYS A 1 78 ? -19.922 15.211 10.227 1 90.12 78 LYS A N 1
ATOM 622 C CA . LYS A 1 78 ? -21.234 14.742 9.781 1 90.12 78 LYS A CA 1
ATOM 623 C C . LYS A 1 78 ? -21.094 13.492 8.914 1 90.12 78 LYS A C 1
ATOM 625 O O . LYS A 1 78 ? -21.984 12.625 8.93 1 90.12 78 LYS A O 1
ATOM 630 N N . LEU A 1 79 ? -20.016 13.398 8.219 1 86.56 79 LEU A N 1
ATOM 631 C CA . LEU A 1 79 ? -19.812 12.281 7.297 1 86.56 79 LEU A CA 1
ATOM 632 C C . LEU A 1 79 ? -19.469 11.008 8.055 1 86.56 79 LEU A C 1
ATOM 634 O O . LEU A 1 79 ? -19.625 9.906 7.527 1 86.56 79 LEU A O 1
ATOM 638 N N . ILE A 1 80 ? -18.938 11.117 9.258 1 84.25 80 ILE A N 1
ATOM 639 C CA . ILE A 1 80 ? -18.531 9.914 9.984 1 84.25 80 ILE A CA 1
ATOM 640 C C . ILE A 1 80 ? -19.609 9.539 11 1 84.25 80 ILE A C 1
ATOM 642 O O . ILE A 1 80 ? -19.656 8.406 11.469 1 84.25 80 ILE A O 1
ATOM 646 N N . GLU A 1 81 ? -20.5 10.398 11.414 1 78.44 81 GLU A N 1
ATOM 647 C CA . GLU A 1 81 ? -21.531 10.188 12.43 1 78.44 81 GLU A CA 1
ATOM 648 C C . GLU A 1 81 ? -22.531 9.133 11.977 1 78.44 81 GLU A C 1
ATOM 650 O O . GLU A 1 81 ? -22.953 8.297 12.773 1 78.44 81 GLU A O 1
ATOM 655 N N . GLU A 1 82 ? -22.812 9.039 10.883 1 73.12 82 GLU A N 1
ATOM 656 C CA . GLU A 1 82 ? -23.891 8.18 10.406 1 73.12 82 GLU A CA 1
ATOM 657 C C . GLU A 1 82 ? -23.391 6.773 10.102 1 73.12 82 GLU A C 1
ATOM 659 O O . GLU A 1 82 ? -24.125 5.797 10.242 1 73.12 82 GLU A O 1
ATOM 664 N N . ASP A 1 83 ? -22.219 6.672 9.938 1 74.06 83 ASP A N 1
ATOM 665 C CA . ASP A 1 83 ? -21.828 5.43 9.281 1 74.06 83 ASP A CA 1
ATOM 666 C C . ASP A 1 83 ? -20.828 4.652 10.133 1 74.06 83 ASP A C 1
ATOM 668 O O . ASP A 1 83 ? -20.609 3.461 9.914 1 74.06 83 ASP A O 1
ATOM 672 N N . LEU A 1 84 ? -20.297 5.391 11.141 1 83.38 84 LEU A N 1
ATOM 673 C CA . LEU A 1 84 ? -19.25 4.734 11.914 1 83.38 84 LEU A CA 1
ATOM 674 C C . LEU A 1 84 ? -19.719 4.473 13.344 1 83.38 84 LEU A C 1
ATOM 676 O O . LEU A 1 84 ? -20.453 5.277 13.922 1 83.38 84 LEU A O 1
ATOM 680 N N . ARG A 1 85 ? -19.266 3.395 13.828 1 85.75 85 ARG A N 1
ATOM 681 C CA . ARG A 1 85 ? -19.484 3.082 15.234 1 85.75 85 ARG A CA 1
ATOM 682 C C . ARG A 1 85 ? -18.828 4.117 16.141 1 85.75 85 ARG A C 1
ATOM 684 O O . ARG A 1 85 ? -17.797 4.688 15.773 1 85.75 85 ARG A O 1
ATOM 691 N N . GLU A 1 86 ? -19.328 4.25 17.266 1 87.56 86 GLU A N 1
ATOM 692 C CA . GLU A 1 86 ? -18.875 5.262 18.203 1 87.56 86 GLU A CA 1
ATOM 693 C C . GLU A 1 86 ? -17.406 5.055 18.562 1 87.56 86 GLU A C 1
ATOM 695 O O . GLU A 1 86 ? -16.641 6.02 18.688 1 87.56 86 GLU A O 1
ATOM 700 N N . GLU A 1 87 ? -17.031 3.906 18.703 1 88.56 87 GLU A N 1
ATOM 701 C CA . GLU A 1 87 ? -15.648 3.602 19.062 1 88.56 87 GLU A CA 1
ATOM 702 C C . GLU A 1 87 ? -14.688 4.043 17.969 1 88.56 87 GLU A C 1
ATOM 704 O O . GLU A 1 87 ? -13.602 4.547 18.25 1 88.56 87 GLU A O 1
ATOM 709 N N . ILE A 1 88 ? -15.086 3.861 16.75 1 89.44 88 ILE A N 1
ATOM 710 C CA . ILE A 1 88 ? -14.266 4.254 15.617 1 89.44 88 ILE A CA 1
ATOM 711 C C . ILE A 1 88 ? -14.172 5.777 15.547 1 89.44 88 ILE A C 1
ATOM 713 O O . ILE A 1 88 ? -13.086 6.328 15.352 1 89.44 88 ILE A O 1
ATOM 717 N N . LYS A 1 89 ? -15.312 6.363 15.805 1 89.12 89 LYS A N 1
ATOM 718 C CA . LYS A 1 89 ? -15.344 7.82 15.797 1 89.12 89 LYS A CA 1
ATOM 719 C C . LYS A 1 89 ? -14.414 8.398 16.859 1 89.12 89 LYS A C 1
ATOM 721 O O . LYS A 1 89 ? -13.641 9.312 16.594 1 89.12 89 LYS A O 1
ATOM 726 N N . LYS A 1 90 ? -14.547 7.805 17.969 1 89.88 90 LYS A N 1
ATOM 727 C CA . LYS A 1 90 ? -13.711 8.242 19.078 1 89.88 90 LYS A CA 1
ATOM 728 C C . LYS A 1 90 ? -12.227 8.086 18.75 1 89.88 90 LYS A C 1
ATOM 730 O O . LYS A 1 90 ? -11.43 8.992 19.016 1 89.88 90 LYS A O 1
ATOM 735 N N . ASP A 1 91 ? -11.867 7.016 18.172 1 90 91 ASP A N 1
ATOM 736 C CA . ASP A 1 91 ? -10.469 6.773 17.797 1 90 91 ASP A CA 1
ATOM 737 C C . ASP A 1 91 ? -10.008 7.746 16.719 1 90 91 ASP A C 1
ATOM 739 O O . ASP A 1 91 ? -8.898 8.273 16.781 1 90 91 ASP A O 1
ATOM 743 N N . LEU A 1 92 ? -10.883 7.992 15.781 1 87.19 92 LEU A N 1
ATOM 744 C CA . LEU A 1 92 ? -10.531 8.883 14.672 1 87.19 92 LEU A CA 1
ATOM 745 C C . LEU A 1 92 ? -10.305 10.305 15.172 1 87.19 92 LEU A C 1
ATOM 747 O O . LEU A 1 92 ? -9.516 11.055 14.594 1 87.19 92 LEU A O 1
ATOM 751 N N . LEU A 1 93 ? -10.953 10.555 16.234 1 87.31 93 LEU A N 1
ATOM 752 C CA . LEU A 1 93 ? -10.852 11.906 16.781 1 87.31 93 LEU A CA 1
ATOM 753 C C . LEU A 1 93 ? -9.773 11.977 17.844 1 87.31 93 LEU A C 1
ATOM 755 O O . LEU A 1 93 ? -9.445 13.062 18.344 1 87.31 93 LEU A O 1
ATOM 759 N N . SER A 1 94 ? -9.25 10.805 18.109 1 87 94 SER A N 1
ATOM 760 C CA . SER A 1 94 ? -8.148 10.781 19.062 1 87 94 SER A CA 1
ATOM 761 C C . SER A 1 94 ? -6.887 11.391 18.469 1 87 94 SER A C 1
ATOM 763 O O . SER A 1 94 ? -6.566 11.148 17.297 1 87 94 SER A O 1
ATOM 765 N N . ALA A 1 95 ? -6.145 12.094 19.297 1 82.56 95 ALA A N 1
ATOM 766 C CA . ALA A 1 95 ? -4.969 12.82 18.828 1 82.56 95 ALA A CA 1
ATOM 767 C C . ALA A 1 95 ? -3.738 11.914 18.797 1 82.56 95 ALA A C 1
ATOM 769 O O . ALA A 1 95 ? -2.736 12.242 18.156 1 82.56 95 ALA A O 1
ATOM 770 N N . ASP A 1 96 ? -3.773 10.797 19.297 1 87.5 96 ASP A N 1
ATOM 771 C CA . ASP A 1 96 ? -2.521 10.086 19.547 1 87.5 96 ASP A CA 1
ATOM 772 C C . ASP A 1 96 ? -2.467 8.773 18.766 1 87.5 96 ASP A C 1
ATOM 774 O O . ASP A 1 96 ? -1.513 8.008 18.906 1 87.5 96 ASP A O 1
ATOM 778 N N . ILE A 1 97 ? -3.406 8.578 17.984 1 90.44 97 ILE A N 1
ATOM 779 C CA . ILE A 1 97 ? -3.391 7.328 17.234 1 90.44 97 ILE A CA 1
ATOM 780 C C . ILE A 1 97 ? -3.322 7.629 15.742 1 90.44 97 ILE A C 1
ATOM 782 O O . ILE A 1 97 ? -4.133 8.398 15.219 1 90.44 97 ILE A O 1
ATOM 786 N N . PRO A 1 98 ? -2.348 7.051 15.047 1 92.5 98 PRO A N 1
ATOM 787 C CA . PRO A 1 98 ? -2.309 7.238 13.594 1 92.5 98 PRO A CA 1
ATOM 788 C C . PRO A 1 98 ? -3.562 6.715 12.898 1 92.5 98 PRO A C 1
ATOM 790 O O . PRO A 1 98 ? -4.086 5.66 13.273 1 92.5 98 PRO A O 1
ATOM 793 N N . ILE A 1 99 ? -4.031 7.414 11.938 1 93.69 99 ILE A N 1
ATOM 794 C CA . ILE A 1 99 ? -5.246 7.082 11.203 1 93.69 99 ILE A CA 1
ATOM 795 C C . ILE A 1 99 ? -5.125 5.68 10.617 1 93.69 99 ILE A C 1
ATOM 797 O O . ILE A 1 99 ? -6.059 4.879 10.695 1 93.69 99 ILE A O 1
ATOM 801 N N . GLY A 1 100 ? -3.975 5.363 9.977 1 92.75 100 GLY A N 1
ATOM 802 C CA . GLY A 1 100 ? -3.77 4.035 9.414 1 92.75 100 GLY A CA 1
ATOM 803 C C . GLY A 1 100 ? -3.947 2.924 10.43 1 92.75 100 GLY A C 1
ATOM 804 O O . GLY A 1 100 ? -4.488 1.863 10.109 1 92.75 100 GLY A O 1
ATOM 805 N N . LYS A 1 101 ? -3.549 3.146 11.641 1 91.75 101 LYS A N 1
ATOM 806 C CA . LYS A 1 101 ? -3.688 2.154 12.703 1 91.75 101 LYS A CA 1
ATOM 807 C C . LYS A 1 101 ? -5.145 1.995 13.117 1 91.75 101 LYS A C 1
ATOM 809 O O . LYS A 1 101 ? -5.578 0.897 13.477 1 91.75 101 LYS A O 1
ATOM 814 N N . ILE A 1 102 ? -5.875 3.098 13.109 1 92.56 102 ILE A N 1
ATOM 815 C CA . ILE A 1 102 ? -7.293 3.059 13.445 1 92.56 102 ILE A CA 1
ATOM 816 C C . ILE A 1 102 ? -8.047 2.229 12.414 1 92.56 102 ILE A C 1
ATOM 818 O O . ILE A 1 102 ? -8.883 1.391 12.766 1 92.56 102 ILE A O 1
ATOM 822 N N . ILE A 1 103 ? -7.711 2.482 11.164 1 93.94 103 ILE A N 1
ATOM 823 C CA . ILE A 1 103 ? -8.359 1.761 10.078 1 93.94 103 ILE A CA 1
ATOM 824 C C . ILE A 1 103 ? -8.102 0.263 10.227 1 93.94 103 ILE A C 1
ATOM 826 O O . ILE A 1 103 ? -9.016 -0.549 10.109 1 93.94 103 ILE A O 1
ATOM 830 N N . LYS A 1 104 ? -6.883 -0.06 10.484 1 93.19 104 LYS A N 1
ATOM 831 C CA . LYS A 1 104 ? -6.484 -1.454 10.656 1 93.19 104 LYS A CA 1
ATOM 832 C C . LYS A 1 104 ? -7.133 -2.061 11.898 1 93.19 104 LYS A C 1
ATOM 834 O O . LYS A 1 104 ? -7.695 -3.156 11.836 1 93.19 104 LYS A O 1
ATOM 839 N N . LYS A 1 105 ? -7.113 -1.318 13 1 92 105 LYS A N 1
ATOM 840 C CA . LYS A 1 105 ? -7.637 -1.771 14.281 1 92 105 LYS A CA 1
ATOM 841 C C . LYS A 1 105 ? -9.109 -2.143 14.172 1 92 105 LYS A C 1
ATOM 843 O O . LYS A 1 105 ? -9.555 -3.127 14.773 1 92 105 LYS A O 1
ATOM 848 N N . HIS A 1 106 ? -9.812 -1.418 13.398 1 93 106 HIS A N 1
ATOM 849 C CA . HIS A 1 106 ? -11.25 -1.609 13.336 1 93 106 HIS A CA 1
ATOM 850 C C . HIS A 1 106 ? -11.656 -2.367 12.07 1 93 106 HIS A C 1
ATOM 852 O O . HIS A 1 106 ? -12.844 -2.473 11.758 1 93 106 HIS A O 1
ATOM 858 N N . ASN A 1 107 ? -10.695 -2.807 11.32 1 92.38 107 ASN A N 1
ATOM 859 C CA . ASN A 1 107 ? -10.906 -3.621 10.125 1 92.38 107 ASN A CA 1
ATOM 860 C C . ASN A 1 107 ? -11.789 -2.91 9.109 1 92.38 107 ASN A C 1
ATOM 862 O O . ASN A 1 107 ? -12.711 -3.512 8.555 1 92.38 107 ASN A O 1
ATOM 866 N N . LEU A 1 108 ? -11.586 -1.642 8.984 1 93.25 108 LEU A N 1
ATOM 867 C CA . LEU A 1 108 ? -12.391 -0.888 8.031 1 93.25 108 LEU A CA 1
ATOM 868 C C . LEU A 1 108 ? -11.961 -1.19 6.598 1 93.25 108 LEU A C 1
ATOM 870 O O . LEU A 1 108 ? -10.766 -1.216 6.301 1 93.25 108 LEU A O 1
ATOM 874 N N . GLU A 1 109 ? -12.914 -1.491 5.75 1 94.62 109 GLU A N 1
ATOM 875 C CA . GLU A 1 109 ? -12.672 -1.566 4.312 1 94.62 109 GLU A CA 1
ATOM 876 C C . GLU A 1 109 ? -12.797 -0.194 3.656 1 94.62 109 GLU A C 1
ATOM 878 O O . GLU A 1 109 ? -13.906 0.333 3.52 1 94.62 109 GLU A O 1
ATOM 883 N N . THR A 1 110 ? -11.68 0.364 3.27 1 95.19 110 THR A N 1
ATOM 884 C CA . THR A 1 110 ? -11.641 1.705 2.697 1 95.19 110 THR A CA 1
ATOM 885 C C . THR A 1 110 ? -10.891 1.703 1.368 1 95.19 110 THR A C 1
ATOM 887 O O . THR A 1 110 ? -10.219 0.726 1.027 1 95.19 110 THR A O 1
ATOM 890 N N . ARG A 1 111 ? -11.148 2.678 0.655 1 95.75 111 ARG A N 1
ATOM 891 C CA . ARG A 1 111 ? -10.281 2.924 -0.492 1 95.75 111 ARG A CA 1
ATOM 892 C C . ARG A 1 111 ? -9.734 4.348 -0.472 1 95.75 111 ARG A C 1
ATOM 894 O O . ARG A 1 111 ? -10.273 5.215 0.218 1 95.75 111 ARG A O 1
ATOM 901 N N . ARG A 1 112 ? -8.633 4.523 -1.169 1 96.75 112 ARG A N 1
ATOM 902 C CA . ARG A 1 112 ? -7.969 5.816 -1.248 1 96.75 112 ARG A CA 1
ATOM 903 C C . ARG A 1 112 ? -8 6.363 -2.672 1 96.75 112 ARG A C 1
ATOM 905 O O . ARG A 1 112 ? -7.879 5.609 -3.637 1 96.75 112 ARG A O 1
ATOM 912 N N . GLU A 1 113 ? -8.188 7.617 -2.744 1 97 113 GLU A N 1
ATOM 913 C CA . GLU A 1 113 ? -8.141 8.305 -4.031 1 97 113 GLU A CA 1
ATOM 914 C C . GLU A 1 113 ? -7.145 9.453 -4.004 1 97 113 GLU A C 1
ATOM 916 O O . GLU A 1 113 ? -7.402 10.492 -3.391 1 97 113 GLU A O 1
ATOM 921 N N . ILE A 1 114 ? -6.109 9.273 -4.656 1 97.88 114 ILE A N 1
ATOM 922 C CA . ILE A 1 114 ? -5.07 10.297 -4.723 1 97.88 114 ILE A CA 1
ATOM 923 C C . ILE A 1 114 ? -5.559 11.469 -5.566 1 97.88 114 ILE A C 1
ATOM 925 O O . ILE A 1 114 ? -6.074 11.281 -6.668 1 97.88 114 ILE A O 1
ATOM 929 N N . LYS A 1 115 ? -5.363 12.68 -5.047 1 97.94 115 LYS A N 1
ATOM 930 C CA . LYS A 1 115 ? -5.828 13.891 -5.711 1 97.94 115 LYS A CA 1
ATOM 931 C C . LYS A 1 115 ? -4.66 14.68 -6.297 1 97.94 115 LYS A C 1
ATOM 933 O O . LYS A 1 115 ? -4.812 15.367 -7.312 1 97.94 115 LYS A O 1
ATOM 938 N N . GLU A 1 116 ? -3.586 14.625 -5.602 1 98.38 116 GLU A N 1
ATOM 939 C CA . GLU A 1 116 ? -2.451 15.453 -6.008 1 98.38 116 GLU A CA 1
ATOM 940 C C . GLU A 1 116 ? -1.131 14.828 -5.566 1 98.38 116 GLU A C 1
ATOM 942 O O . GLU A 1 116 ? -1.035 14.281 -4.465 1 98.38 116 GLU A O 1
ATOM 947 N N . ILE A 1 117 ? -0.161 14.867 -6.418 1 98.81 117 ILE A N 1
ATOM 948 C CA . ILE A 1 117 ? 1.235 14.547 -6.137 1 98.81 117 ILE A CA 1
ATOM 949 C C . ILE A 1 117 ? 2.135 15.664 -6.668 1 98.81 117 ILE A C 1
ATOM 951 O O . ILE A 1 117 ? 1.998 16.078 -7.82 1 98.81 117 ILE A O 1
ATOM 955 N N . LYS A 1 118 ? 3.023 16.141 -5.852 1 98.56 118 LYS A N 1
ATOM 956 C CA . LYS A 1 118 ? 3.898 17.219 -6.312 1 98.56 118 LYS A CA 1
ATOM 957 C C . LYS A 1 118 ? 5.129 17.344 -5.418 1 98.56 118 LYS A C 1
ATOM 959 O O . LYS A 1 118 ? 5.246 16.656 -4.41 1 98.56 118 LYS A O 1
ATOM 964 N N . ILE A 1 119 ? 6.004 18.188 -5.852 1 98.81 119 ILE A N 1
ATOM 965 C CA . ILE A 1 119 ? 7.086 18.672 -5.008 1 98.81 119 ILE A CA 1
ATOM 966 C C . ILE A 1 119 ? 6.684 20 -4.383 1 98.81 119 ILE A C 1
ATOM 968 O O . ILE A 1 119 ? 6.316 20.953 -5.09 1 98.81 119 ILE A O 1
ATOM 972 N N . GLU A 1 120 ? 6.777 20 -3.078 1 98.5 120 GLU A N 1
ATOM 973 C CA . GLU A 1 120 ? 6.25 21.141 -2.322 1 98.5 120 GLU A CA 1
ATOM 974 C C . GLU A 1 120 ? 7.375 21.938 -1.683 1 98.5 120 GLU A C 1
ATOM 976 O O . GLU A 1 120 ? 8.32 21.375 -1.132 1 98.5 120 GLU A O 1
ATOM 981 N N . LYS A 1 121 ? 7.285 23.328 -1.845 1 98.5 121 LYS A N 1
ATOM 982 C CA . LYS A 1 121 ? 8.164 24.188 -1.062 1 98.5 121 LYS A CA 1
ATOM 983 C C . LYS A 1 121 ? 7.801 24.141 0.419 1 98.5 121 LYS A C 1
ATOM 985 O O . LYS A 1 121 ? 6.641 24.344 0.784 1 98.5 121 LYS A O 1
ATOM 990 N N . ILE A 1 122 ? 8.781 23.906 1.205 1 98 122 ILE A N 1
ATOM 991 C CA . ILE A 1 122 ? 8.523 23.641 2.613 1 98 122 ILE A CA 1
ATOM 992 C C . ILE A 1 122 ? 8.75 24.891 3.439 1 98 122 ILE A C 1
ATOM 994 O O . ILE A 1 122 ? 9.758 25.594 3.27 1 98 122 ILE A O 1
ATOM 998 N N . SER A 1 123 ? 7.855 25.234 4.332 1 98.25 123 SER A N 1
ATOM 999 C CA . SER A 1 123 ? 7.977 26.391 5.215 1 98.25 123 SER A CA 1
ATOM 1000 C C . SER A 1 123 ? 9.016 26.141 6.305 1 98.25 123 SER A C 1
ATOM 1002 O O . SER A 1 123 ? 9.336 25 6.621 1 98.25 123 SER A O 1
ATOM 1004 N N . ASP A 1 124 ? 9.414 27.203 6.906 1 98.31 124 ASP A N 1
ATOM 1005 C CA . ASP A 1 124 ? 10.367 27.094 8 1 98.31 124 ASP A CA 1
ATOM 1006 C C . ASP A 1 124 ? 9.773 26.328 9.172 1 98.31 124 ASP A C 1
ATOM 1008 O O . ASP A 1 124 ? 10.484 25.594 9.867 1 98.31 124 ASP A O 1
ATOM 1012 N N . ARG A 1 125 ? 8.516 26.484 9.352 1 98.31 125 ARG A N 1
ATOM 1013 C CA . ARG A 1 125 ? 7.836 25.797 10.43 1 98.31 125 ARG A CA 1
ATOM 1014 C C . ARG A 1 125 ? 7.898 24.281 10.234 1 98.31 125 ARG A C 1
ATOM 1016 O O . ARG A 1 125 ? 8.273 23.547 11.148 1 98.31 125 ARG A O 1
ATOM 1023 N N . VAL A 1 126 ? 7.605 23.828 9.086 1 98.5 126 VAL A N 1
ATOM 1024 C CA . VAL A 1 126 ? 7.609 22.391 8.789 1 98.5 126 VAL A CA 1
ATOM 1025 C C . VAL A 1 126 ? 9.039 21.859 8.844 1 98.5 126 VAL A C 1
ATOM 1027 O O . VAL A 1 126 ? 9.281 20.75 9.328 1 98.5 126 VAL A O 1
ATOM 1030 N N . LYS A 1 127 ? 9.992 22.688 8.383 1 98.69 127 LYS A N 1
ATOM 1031 C CA . LYS A 1 127 ? 11.398 22.312 8.492 1 98.69 127 LYS A CA 1
ATOM 1032 C C . LYS A 1 127 ? 11.781 22.016 9.938 1 98.69 127 LYS A C 1
ATOM 1034 O O . LYS A 1 127 ? 12.453 21.016 10.219 1 98.69 127 LYS A O 1
ATOM 1039 N N . ARG A 1 128 ? 11.328 22.844 10.75 1 98.5 128 ARG A N 1
ATOM 1040 C CA . ARG A 1 128 ? 11.641 22.688 12.172 1 98.5 128 ARG A CA 1
ATOM 1041 C C . ARG A 1 128 ? 10.961 21.438 12.742 1 98.5 128 ARG A C 1
ATOM 1043 O O . ARG A 1 128 ? 11.586 20.672 13.469 1 98.5 128 ARG A O 1
ATOM 1050 N N . LEU A 1 129 ? 9.734 21.25 12.367 1 98.5 129 LEU A N 1
ATOM 1051 C CA . LEU A 1 129 ? 8.961 20.141 12.891 1 98.5 129 LEU A CA 1
ATOM 1052 C C . LEU A 1 129 ? 9.562 18.812 12.445 1 98.5 129 LEU A C 1
ATOM 1054 O O . LEU A 1 129 ? 9.57 17.828 13.203 1 98.5 129 LEU A O 1
ATOM 1058 N N . LEU A 1 130 ? 10.102 18.766 11.234 1 98.69 130 LEU A N 1
ATOM 1059 C CA . LEU A 1 130 ? 10.656 17.531 10.672 1 98.69 130 LEU A CA 1
ATOM 1060 C C . LEU A 1 130 ? 12.156 17.453 10.938 1 98.69 130 LEU A C 1
ATOM 1062 O O . LEU A 1 130 ? 12.781 16.422 10.664 1 98.69 130 LEU A O 1
ATOM 1066 N N . ASN A 1 131 ? 12.68 18.5 11.477 1 98.25 131 ASN A N 1
ATOM 1067 C CA . ASN A 1 131 ? 14.117 18.609 11.719 1 98.25 131 ASN A CA 1
ATOM 1068 C C . ASN A 1 131 ? 14.922 18.391 10.438 1 98.25 131 ASN A C 1
ATOM 1070 O O . ASN A 1 131 ? 15.789 17.516 10.383 1 98.25 131 ASN A O 1
ATOM 1074 N N . VAL A 1 132 ? 14.555 19.172 9.383 1 98.25 132 VAL A N 1
ATOM 1075 C CA . VAL A 1 132 ? 15.258 19.109 8.102 1 98.25 132 VAL A CA 1
ATOM 1076 C C . VAL A 1 132 ? 15.547 20.516 7.59 1 98.25 132 VAL A C 1
ATOM 1078 O O . VAL A 1 132 ? 14.984 21.484 8.094 1 98.25 132 VAL A O 1
ATOM 1081 N N . ASN A 1 133 ? 16.469 20.578 6.598 1 97.44 133 ASN A N 1
ATOM 1082 C CA . ASN A 1 133 ? 16.781 21.859 5.973 1 97.44 133 ASN A CA 1
ATOM 1083 C C . ASN A 1 133 ? 16.516 21.844 4.473 1 97.44 133 ASN A C 1
ATOM 1085 O O . ASN A 1 133 ? 17.031 22.672 3.727 1 97.44 133 ASN A O 1
ATOM 1089 N N . TYR A 1 134 ? 15.742 20.844 4.004 1 97.56 134 TYR A N 1
ATOM 1090 C CA . TYR A 1 134 ? 15.367 20.781 2.596 1 97.56 134 TYR A CA 1
ATOM 1091 C C . TYR A 1 134 ? 14.406 21.922 2.238 1 97.56 134 TYR A C 1
ATOM 1093 O O . TYR A 1 134 ? 13.523 22.266 3.023 1 97.56 134 TYR A O 1
ATOM 1101 N N . ASN A 1 135 ? 14.531 22.5 1.065 1 98.12 135 ASN A N 1
ATOM 1102 C CA . ASN A 1 135 ? 13.609 23.531 0.612 1 98.12 135 ASN A CA 1
ATOM 1103 C C . ASN A 1 135 ? 12.375 22.938 -0.054 1 98.12 135 ASN A C 1
ATOM 1105 O O . ASN A 1 135 ? 11.32 23.562 -0.1 1 98.12 135 ASN A O 1
ATOM 1109 N N . TYR A 1 136 ? 12.57 21.75 -0.656 1 98.56 136 TYR A N 1
ATOM 1110 C CA . TYR A 1 136 ? 11.516 21.062 -1.381 1 98.56 136 TYR A CA 1
ATOM 1111 C C . TYR A 1 136 ? 11.422 19.594 -0.952 1 98.56 136 TYR A C 1
ATOM 1113 O O . TYR A 1 136 ? 12.445 18.953 -0.723 1 98.56 136 TYR A O 1
ATOM 1121 N N . LEU A 1 137 ? 10.219 19.125 -0.753 1 98.75 137 LEU A N 1
ATOM 1122 C CA . LEU A 1 137 ? 9.977 17.734 -0.41 1 98.75 137 LEU A CA 1
ATOM 1123 C C . LEU A 1 137 ? 8.773 17.188 -1.169 1 98.75 137 LEU A C 1
ATOM 1125 O O . LEU A 1 137 ? 7.895 17.938 -1.581 1 98.75 137 LEU A O 1
ATOM 1129 N N . PRO A 1 138 ? 8.742 15.883 -1.396 1 98.81 138 PRO A N 1
ATOM 1130 C CA . PRO A 1 138 ? 7.574 15.281 -2.047 1 98.81 138 PRO A CA 1
ATOM 1131 C C . PRO A 1 138 ? 6.32 15.344 -1.18 1 98.81 138 PRO A C 1
ATOM 1133 O O . PRO A 1 138 ? 6.402 15.18 0.04 1 98.81 138 PRO A O 1
ATOM 1136 N N . MET A 1 139 ? 5.215 15.523 -1.799 1 98.88 139 MET A N 1
ATOM 1137 C CA . MET A 1 139 ? 3.932 15.68 -1.123 1 98.88 139 MET A CA 1
ATOM 1138 C C . MET A 1 139 ? 2.822 14.969 -1.889 1 98.88 139 MET A C 1
ATOM 1140 O O . MET A 1 139 ? 2.838 14.93 -3.119 1 98.88 139 MET A O 1
ATOM 1144 N N . ARG A 1 140 ? 1.904 14.406 -1.127 1 98.88 140 ARG A N 1
ATOM 1145 C CA . ARG A 1 140 ? 0.694 13.883 -1.753 1 98.88 140 ARG A CA 1
ATOM 1146 C C . ARG A 1 140 ? -0.55 14.312 -0.983 1 98.88 140 ARG A C 1
ATOM 1148 O O . ARG A 1 140 ? -0.47 14.648 0.2 1 98.88 140 ARG A O 1
ATOM 1155 N N . LYS A 1 141 ? -1.631 14.398 -1.688 1 98.75 141 LYS A N 1
ATOM 1156 C CA . LYS A 1 141 ? -2.967 14.617 -1.141 1 98.75 141 LYS A CA 1
ATOM 1157 C C . LYS A 1 141 ? -3.943 13.555 -1.634 1 98.75 141 L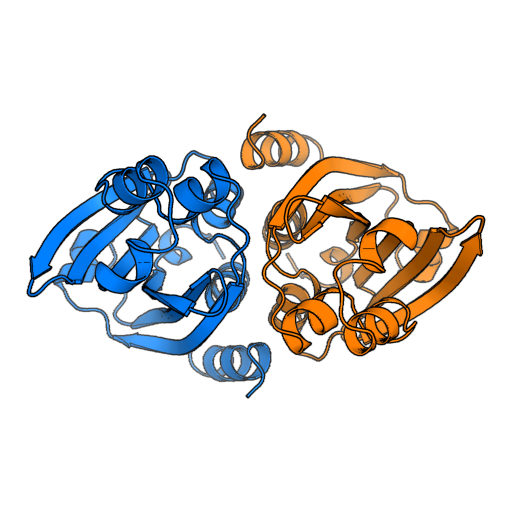YS A C 1
ATOM 1159 O O . LYS A 1 141 ? -3.938 13.195 -2.812 1 98.75 141 LYS A O 1
ATOM 1164 N N . TYR A 1 142 ? -4.777 13.031 -0.717 1 98.5 142 TYR A N 1
ATOM 1165 C CA . TYR A 1 142 ? -5.73 12 -1.108 1 98.5 142 TYR A CA 1
ATOM 1166 C C . TYR A 1 142 ? -6.945 12 -0.185 1 98.5 142 TYR A C 1
ATOM 1168 O O . TYR A 1 142 ? -6.914 12.609 0.887 1 98.5 142 TYR A O 1
ATOM 1176 N N . ASN A 1 143 ? -7.949 11.336 -0.647 1 98.12 143 ASN A N 1
ATOM 1177 C CA . ASN A 1 143 ? -9.148 11.109 0.15 1 98.12 143 ASN A CA 1
ATOM 1178 C C . ASN A 1 143 ? -9.234 9.664 0.642 1 98.12 143 ASN A C 1
ATOM 1180 O O . ASN A 1 143 ? -8.844 8.734 -0.07 1 98.12 143 ASN A O 1
ATOM 1184 N N . ILE A 1 144 ? -9.672 9.523 1.894 1 96.75 144 ILE A N 1
ATOM 1185 C CA . ILE A 1 144 ? -10.109 8.227 2.391 1 96.75 144 ILE A CA 1
ATOM 1186 C C . ILE A 1 144 ? -11.609 8.062 2.162 1 96.75 144 ILE A C 1
ATOM 1188 O O . ILE A 1 144 ? -12.406 8.891 2.602 1 96.75 144 ILE A O 1
ATOM 1192 N N . ILE A 1 145 ? -11.961 7.004 1.465 1 96.25 145 ILE A N 1
ATOM 1193 C CA . ILE A 1 145 ? -13.359 6.73 1.144 1 96.25 145 ILE A CA 1
ATOM 1194 C C . ILE A 1 145 ? -13.836 5.508 1.923 1 96.25 145 ILE A C 1
ATOM 1196 O O . ILE A 1 145 ? -13.156 4.477 1.955 1 96.25 145 ILE A O 1
ATOM 1200 N N . TYR A 1 146 ? -14.883 5.629 2.586 1 94.12 146 TYR A N 1
ATOM 1201 C CA . TYR A 1 146 ? -15.562 4.566 3.326 1 94.12 146 TYR A CA 1
ATOM 1202 C C . TYR A 1 146 ? -17.047 4.516 2.977 1 94.12 146 TYR A C 1
ATOM 1204 O O . TYR A 1 146 ? -17.75 5.523 3.074 1 94.12 146 TYR A O 1
ATOM 1212 N N . LYS A 1 147 ? -17.516 3.391 2.498 1 92.06 147 LYS A N 1
ATOM 1213 C CA . LYS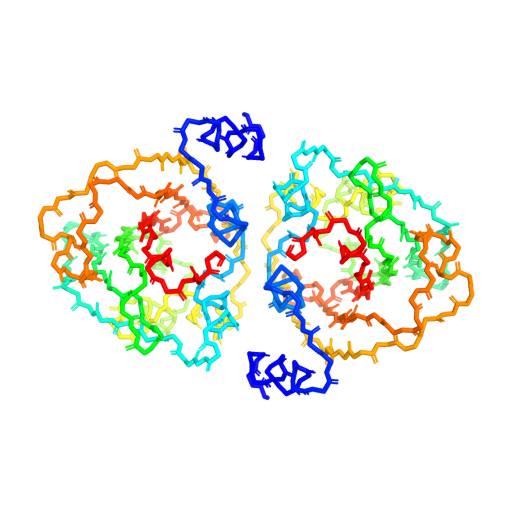 A 1 147 ? -18.906 3.205 2.08 1 92.06 147 LYS A CA 1
ATOM 1214 C C . LYS A 1 147 ? -19.312 4.254 1.051 1 92.06 147 LYS A C 1
ATOM 1216 O O . LYS A 1 147 ? -20.359 4.875 1.178 1 92.06 147 LYS A O 1
ATOM 1221 N N . GLY A 1 148 ? -18.391 4.48 0.18 1 92.69 148 GLY A N 1
ATOM 1222 C CA . GLY A 1 148 ? -18.656 5.332 -0.965 1 92.69 148 GLY A CA 1
ATOM 1223 C C . GLY A 1 148 ? -18.547 6.812 -0.646 1 92.69 148 GLY A C 1
ATOM 1224 O O . GLY A 1 148 ? -18.734 7.656 -1.525 1 92.69 148 GLY A O 1
ATOM 1225 N N . LYS A 1 149 ? -18.188 7.145 0.625 1 94.31 149 LYS A N 1
ATOM 1226 C CA . LYS A 1 149 ? -18.109 8.547 1.032 1 94.31 149 LYS A CA 1
ATOM 1227 C C . LYS A 1 149 ? -16.672 8.938 1.364 1 94.31 149 LYS A C 1
ATOM 1229 O O . LYS A 1 149 ? -15.969 8.203 2.059 1 94.31 149 LYS A O 1
ATOM 1234 N N . ALA A 1 150 ? -16.281 10.109 0.826 1 95.38 150 ALA A N 1
ATOM 1235 C CA . ALA A 1 150 ? -14.984 10.648 1.2 1 95.38 150 ALA A CA 1
ATOM 1236 C C . ALA A 1 150 ? -15.008 11.211 2.619 1 95.38 150 ALA A C 1
ATOM 1238 O O . ALA A 1 150 ? -15.328 12.383 2.826 1 95.38 150 ALA A O 1
ATOM 1239 N N . ILE A 1 151 ? -14.562 10.469 3.561 1 94.06 151 ILE A N 1
ATOM 1240 C CA . ILE A 1 151 ? -14.789 10.836 4.957 1 94.06 151 ILE A CA 1
ATOM 1241 C C . ILE A 1 151 ? -13.602 11.641 5.477 1 94.06 151 ILE A C 1
ATOM 1243 O O . ILE A 1 151 ? -13.68 12.258 6.543 1 94.06 151 ILE A O 1
ATOM 1247 N N . MET A 1 152 ? -12.492 11.711 4.723 1 96.5 152 MET A N 1
ATOM 1248 C CA . MET A 1 152 ? -11.305 12.422 5.18 1 96.5 152 MET A CA 1
ATOM 1249 C C . MET A 1 152 ? -10.422 12.82 3.998 1 96.5 152 MET A C 1
ATOM 1251 O O . MET A 1 152 ? -10.305 12.07 3.027 1 96.5 152 MET A O 1
ATOM 1255 N N . GLU A 1 153 ? -9.906 13.961 4.102 1 98.31 153 GLU A N 1
ATOM 1256 C CA . GLU A 1 153 ? -8.828 14.391 3.213 1 98.31 153 GLU A CA 1
ATOM 1257 C C . GLU A 1 153 ? -7.496 14.477 3.955 1 98.31 153 GLU A C 1
ATOM 1259 O O . GLU A 1 153 ? -7.434 15 5.066 1 98.31 153 GLU A O 1
ATOM 1264 N N . ILE A 1 154 ? -6.441 13.906 3.373 1 98.56 154 ILE A N 1
ATOM 1265 C CA . ILE A 1 154 ? -5.137 13.891 4.031 1 98.56 154 ILE A CA 1
ATOM 1266 C C . ILE A 1 154 ? -4.078 14.461 3.092 1 98.56 154 ILE A C 1
ATOM 1268 O O . ILE A 1 154 ? -4.086 14.18 1.891 1 98.56 154 ILE A O 1
ATOM 1272 N N . CYS A 1 155 ? -3.211 15.273 3.602 1 98.81 155 CYS A N 1
ATOM 1273 C CA . CYS A 1 155 ? -1.999 15.773 2.957 1 98.81 155 CYS A CA 1
ATOM 1274 C C . CYS A 1 155 ? -0.755 15.312 3.709 1 98.81 155 CYS A C 1
ATOM 1276 O O . CYS A 1 155 ? -0.686 15.43 4.934 1 98.81 155 CYS A O 1
ATOM 1278 N N . GLU A 1 156 ? 0.202 14.766 2.965 1 98.88 156 GLU A N 1
ATOM 1279 C CA . GLU A 1 156 ? 1.416 14.227 3.572 1 98.88 156 GLU A CA 1
ATOM 1280 C C . GLU A 1 156 ? 2.664 14.773 2.887 1 98.88 156 GLU A C 1
ATOM 1282 O O . GLU A 1 156 ? 2.744 14.797 1.657 1 98.88 156 GLU A O 1
ATOM 1287 N N . ILE A 1 157 ? 3.594 15.258 3.691 1 98.94 157 ILE A N 1
ATOM 1288 C CA . ILE A 1 157 ? 4.918 15.664 3.234 1 98.94 157 ILE A CA 1
ATOM 1289 C C . ILE A 1 157 ? 5.973 14.703 3.777 1 98.94 157 ILE A C 1
ATOM 1291 O O . ILE A 1 157 ? 6.051 14.477 4.988 1 98.94 157 ILE A O 1
ATOM 1295 N N . PHE A 1 158 ? 6.828 14.227 2.893 1 98.88 158 PHE A N 1
ATOM 1296 C CA . PHE A 1 158 ? 7.719 13.133 3.262 1 98.88 158 PHE A CA 1
ATOM 1297 C C . PHE A 1 158 ? 9.156 13.617 3.387 1 98.88 158 PHE A C 1
ATOM 1299 O O . PHE A 1 158 ? 9.727 14.133 2.424 1 98.88 158 PHE A O 1
ATOM 1306 N N . ALA A 1 159 ? 9.773 13.367 4.562 1 98.75 159 ALA A N 1
ATOM 1307 C CA . ALA A 1 159 ? 11.164 13.766 4.793 1 98.75 159 ALA A CA 1
ATOM 1308 C C . ALA A 1 159 ? 12.047 12.547 5.047 1 98.75 159 ALA A C 1
ATOM 1310 O O . ALA A 1 159 ? 13.031 12.625 5.785 1 98.75 159 ALA A O 1
ATOM 1311 N N . ILE A 1 160 ? 11.664 11.461 4.438 1 98.56 160 ILE A N 1
ATOM 1312 C CA . ILE A 1 160 ? 12.344 10.211 4.754 1 98.56 160 ILE A CA 1
ATOM 1313 C C . ILE A 1 160 ? 13.742 10.203 4.141 1 98.56 160 ILE A C 1
ATOM 1315 O O . ILE A 1 160 ? 14.617 9.453 4.586 1 98.56 160 ILE A O 1
ATOM 1319 N N . ARG A 1 161 ? 14.008 11.062 3.154 1 97.5 161 ARG A N 1
ATOM 1320 C CA . ARG A 1 161 ? 15.281 11.062 2.451 1 97.5 161 ARG A CA 1
ATOM 1321 C C . ARG A 1 161 ? 16.422 11.414 3.396 1 97.5 161 ARG A C 1
ATOM 1323 O O . ARG A 1 161 ? 17.594 11.109 3.113 1 97.5 161 ARG A O 1
ATOM 1330 N N . LYS A 1 162 ? 16.047 12.078 4.469 1 97 162 LYS A N 1
ATOM 1331 C CA . LYS A 1 162 ? 17.062 12.398 5.477 1 97 162 LYS A CA 1
ATOM 1332 C C . LYS A 1 162 ? 17.672 11.125 6.066 1 97 162 LYS A C 1
ATOM 1334 O O . LYS A 1 162 ? 18.828 11.117 6.477 1 97 162 LYS A O 1
ATOM 1339 N N . TYR A 1 163 ? 16.953 10.023 6.023 1 96.88 163 TYR A N 1
ATOM 1340 C CA . TYR A 1 163 ? 17.344 8.867 6.82 1 96.88 163 TYR A CA 1
ATOM 1341 C C . TYR A 1 163 ? 17.531 7.637 5.938 1 96.88 163 TYR A C 1
ATOM 1343 O O . TYR A 1 163 ? 17.797 6.539 6.438 1 96.88 163 TYR A O 1
ATOM 1351 N N . ILE A 1 164 ? 17.188 7.777 4.699 1 93.44 164 ILE A N 1
ATOM 1352 C CA . ILE A 1 164 ? 17.406 6.664 3.781 1 93.44 164 ILE A CA 1
ATOM 1353 C C . ILE A 1 164 ? 18.688 6.895 2.986 1 93.44 164 ILE A C 1
ATOM 1355 O O . ILE A 1 164 ? 18.859 7.938 2.35 1 93.44 164 ILE A O 1
ATOM 1359 N N . LYS A 1 165 ? 19.688 6.254 3.389 1 69.62 165 LYS A N 1
ATOM 1360 C CA . LYS A 1 165 ? 21 6.383 2.758 1 69.62 165 LYS A CA 1
ATOM 1361 C C . LYS A 1 165 ? 20.953 5.895 1.312 1 69.62 165 LYS A C 1
ATOM 1363 O O . LYS A 1 165 ? 20.344 4.871 1.013 1 69.62 165 LYS A O 1
ATOM 1368 N N . GLY A 1 166 ? 20.906 6.859 0.282 1 51.75 166 GLY A N 1
ATOM 1369 C CA . GLY A 1 166 ? 21.188 6.371 -1.06 1 51.75 166 GLY A CA 1
ATOM 1370 C C . GLY A 1 166 ? 22.375 5.441 -1.121 1 51.75 166 GLY A C 1
ATOM 1371 O O . GLY A 1 166 ? 23.219 5.445 -0.221 1 51.75 166 GLY A O 1
ATOM 1372 N N . MET B 1 1 ? 1.784 -11.117 15.742 1 70.75 1 MET B N 1
ATOM 1373 C CA . MET B 1 1 ? 3.088 -10.5 15.508 1 70.75 1 MET B CA 1
ATOM 1374 C C . MET B 1 1 ? 2.973 -9.328 14.539 1 70.75 1 MET B C 1
ATOM 1376 O O . MET B 1 1 ? 2.186 -9.375 13.594 1 70.75 1 MET B O 1
ATOM 1380 N N . LYS B 1 2 ? 3.766 -8.227 14.836 1 91.19 2 LYS B N 1
ATOM 1381 C CA . LYS B 1 2 ? 3.76 -7.059 13.961 1 91.19 2 LYS B CA 1
ATOM 1382 C C . LYS B 1 2 ? 4.484 -7.352 12.648 1 91.19 2 LYS B C 1
ATOM 1384 O O . LYS B 1 2 ? 5.547 -7.973 12.641 1 91.19 2 LYS B O 1
ATOM 1389 N N . ILE B 1 3 ? 3.945 -6.926 11.586 1 95.75 3 ILE B N 1
ATOM 1390 C CA . ILE B 1 3 ? 4.438 -7.223 10.25 1 95.75 3 ILE B CA 1
ATOM 1391 C C . ILE B 1 3 ? 5.891 -6.77 10.117 1 95.75 3 ILE B C 1
ATOM 1393 O O . ILE B 1 3 ? 6.734 -7.512 9.609 1 95.75 3 ILE B O 1
ATOM 1397 N N . TYR B 1 4 ? 6.227 -5.625 10.633 1 97.88 4 TYR B N 1
ATOM 1398 C CA . TYR B 1 4 ? 7.586 -5.117 10.453 1 97.88 4 TYR B CA 1
ATOM 1399 C C . TYR B 1 4 ? 8.586 -5.945 11.25 1 97.88 4 TYR B C 1
ATOM 1401 O O . TYR B 1 4 ? 9.742 -6.082 10.852 1 97.88 4 TYR B O 1
ATOM 1409 N N . LYS B 1 5 ? 8.195 -6.582 12.359 1 97.94 5 LYS B N 1
ATOM 1410 C CA . LYS B 1 5 ? 9.086 -7.441 13.141 1 97.94 5 LYS B CA 1
ATOM 1411 C C . LYS B 1 5 ? 9.422 -8.719 12.375 1 97.94 5 LYS B C 1
ATOM 1413 O O . LYS B 1 5 ? 10.578 -9.141 12.352 1 97.94 5 LYS B O 1
ATOM 1418 N N . ARG B 1 6 ? 8.398 -9.289 11.82 1 98.19 6 ARG B N 1
ATOM 1419 C CA . ARG B 1 6 ? 8.609 -10.484 11.008 1 98.19 6 ARG B CA 1
ATOM 1420 C C . ARG B 1 6 ? 9.547 -10.203 9.844 1 98.19 6 ARG B C 1
ATOM 1422 O O . ARG B 1 6 ? 10.453 -10.992 9.562 1 98.19 6 ARG B O 1
ATOM 1429 N N . ILE B 1 7 ? 9.359 -9.07 9.18 1 98.69 7 ILE B N 1
ATOM 1430 C CA . ILE B 1 7 ? 10.188 -8.695 8.039 1 98.69 7 ILE B CA 1
ATOM 1431 C C . ILE B 1 7 ? 11.609 -8.414 8.5 1 98.69 7 ILE B C 1
ATOM 1433 O O . ILE B 1 7 ? 12.578 -8.781 7.824 1 98.69 7 ILE B O 1
ATOM 1437 N N . ALA B 1 8 ? 11.719 -7.809 9.672 1 98.06 8 ALA B N 1
ATOM 1438 C CA . ALA B 1 8 ? 13.031 -7.543 10.234 1 98.06 8 ALA B CA 1
ATOM 1439 C C . ALA B 1 8 ? 13.773 -8.844 10.539 1 98.06 8 ALA B C 1
ATOM 1441 O O . ALA B 1 8 ? 14.984 -8.945 10.312 1 98.06 8 ALA B O 1
ATOM 1442 N N . GLU B 1 9 ? 13.047 -9.789 11.055 1 98 9 GLU B N 1
ATOM 1443 C CA . GLU B 1 9 ? 13.633 -11.094 11.336 1 98 9 GLU B CA 1
ATOM 1444 C C . GLU B 1 9 ? 14.133 -11.758 10.055 1 98 9 GLU B C 1
ATOM 1446 O O . GLU B 1 9 ? 15.25 -12.289 10.023 1 98 9 GLU B O 1
ATOM 1451 N N . ILE B 1 10 ? 13.352 -11.734 9.062 1 98.25 10 ILE B N 1
ATOM 1452 C CA . ILE B 1 10 ? 13.711 -12.32 7.777 1 98.25 10 ILE B CA 1
ATOM 1453 C C . ILE B 1 10 ? 14.93 -11.594 7.207 1 98.25 10 ILE B C 1
ATOM 1455 O O . ILE B 1 10 ? 15.844 -12.227 6.676 1 98.25 10 ILE B O 1
ATOM 1459 N N . ASN B 1 11 ? 14.883 -10.297 7.355 1 98 11 ASN B N 1
ATOM 1460 C CA . ASN B 1 11 ? 15.961 -9.477 6.82 1 98 11 ASN B CA 1
ATOM 1461 C C . ASN B 1 11 ? 17.312 -9.852 7.43 1 98 11 ASN B C 1
ATOM 1463 O O . ASN B 1 11 ? 18.344 -9.75 6.77 1 98 11 ASN B O 1
ATOM 1467 N N . LYS B 1 12 ? 17.312 -10.273 8.656 1 97.06 12 LYS B N 1
ATOM 1468 C CA . LYS B 1 12 ? 18.531 -10.688 9.328 1 97.06 12 LYS B CA 1
ATOM 1469 C C . LYS B 1 12 ? 19.109 -11.945 8.695 1 97.06 12 LYS B C 1
ATOM 1471 O O . LYS B 1 12 ? 20.328 -12.117 8.625 1 97.06 12 LYS B O 1
ATOM 1476 N N . GLU B 1 13 ? 18.266 -12.773 8.164 1 96.62 13 GLU B N 1
ATOM 1477 C CA . GLU B 1 13 ? 18.672 -14.062 7.613 1 96.62 13 GLU B CA 1
ATOM 1478 C C . GLU B 1 13 ? 18.859 -13.984 6.102 1 96.62 13 GLU B C 1
ATOM 1480 O O . GLU B 1 13 ? 19.672 -14.703 5.527 1 96.62 13 GLU B O 1
ATOM 1485 N N . PHE B 1 14 ? 18.109 -13.211 5.477 1 97.19 14 PHE B N 1
ATOM 1486 C CA . PHE B 1 14 ? 18.078 -12.977 4.039 1 97.19 14 PHE B CA 1
ATOM 1487 C C . PHE B 1 14 ? 17.969 -11.492 3.73 1 97.19 14 PHE B C 1
ATOM 1489 O O . PHE B 1 14 ? 16.859 -10.945 3.668 1 97.19 14 PHE B O 1
ATOM 1496 N N . PRO B 1 15 ? 19.094 -10.859 3.514 1 97.06 15 PRO B N 1
ATOM 1497 C CA . PRO B 1 15 ? 19.062 -9.414 3.301 1 97.06 15 PRO B CA 1
ATOM 1498 C C . PRO B 1 15 ? 18.078 -9 2.209 1 97.06 15 PRO B C 1
ATOM 1500 O O . PRO B 1 15 ? 18.172 -9.469 1.072 1 97.06 15 PRO B O 1
ATOM 1503 N N . LEU B 1 16 ? 17.172 -8.078 2.561 1 98.06 16 LEU B N 1
ATOM 1504 C CA . LEU B 1 16 ? 16.109 -7.633 1.664 1 98.06 16 LEU B CA 1
ATOM 1505 C C . LEU B 1 16 ? 16.375 -6.215 1.171 1 98.06 16 LEU B C 1
ATOM 1507 O O . LEU B 1 16 ? 16.875 -5.375 1.923 1 98.06 16 LEU B O 1
ATOM 1511 N N . LEU B 1 17 ? 16 -5.988 -0.092 1 97.75 17 LEU B N 1
ATOM 1512 C CA . LEU B 1 17 ? 15.883 -4.613 -0.56 1 97.75 17 LEU B CA 1
ATOM 1513 C C . LEU B 1 17 ? 14.727 -3.898 0.134 1 97.75 17 LEU B C 1
ATOM 1515 O O . LEU B 1 17 ? 13.758 -4.535 0.557 1 97.75 17 LEU B O 1
ATOM 1519 N N . ASN B 1 18 ? 14.766 -2.562 0.275 1 98 18 ASN B N 1
ATOM 1520 C CA . ASN B 1 18 ? 13.648 -1.798 0.831 1 98 18 ASN B CA 1
ATOM 1521 C C . ASN B 1 18 ? 12.359 -2.051 0.063 1 98 18 ASN B C 1
ATOM 1523 O O . ASN B 1 18 ? 11.289 -2.17 0.663 1 98 18 ASN B O 1
ATOM 1527 N N . GLU B 1 19 ? 12.445 -2.148 -1.299 1 98.44 19 GLU B N 1
ATOM 1528 C CA . GLU B 1 19 ? 11.281 -2.406 -2.141 1 98.44 19 GLU B CA 1
ATOM 1529 C C . GLU B 1 19 ? 10.664 -3.764 -1.823 1 98.44 19 GLU B C 1
ATOM 1531 O O . GLU B 1 19 ? 9.438 -3.898 -1.787 1 98.44 19 GLU B O 1
ATOM 1536 N N . GLU B 1 20 ? 11.555 -4.75 -1.552 1 98.69 20 GLU B N 1
ATOM 1537 C CA . GLU B 1 20 ? 11.062 -6.078 -1.193 1 98.69 20 GLU B CA 1
ATOM 1538 C C . GLU B 1 20 ? 10.359 -6.059 0.162 1 98.69 20 GLU B C 1
ATOM 1540 O O . GLU B 1 20 ? 9.312 -6.684 0.334 1 98.69 20 GLU B O 1
ATOM 1545 N N . LYS B 1 21 ? 10.969 -5.32 1.132 1 98.75 21 LYS B N 1
ATOM 1546 C CA . LYS B 1 21 ? 10.336 -5.191 2.443 1 98.75 21 LYS B CA 1
ATOM 1547 C C . LYS B 1 21 ? 8.938 -4.598 2.322 1 98.75 21 LYS B C 1
ATOM 1549 O O . LYS B 1 21 ? 7.984 -5.113 2.916 1 98.75 21 LYS B O 1
ATOM 1554 N N . ILE B 1 22 ? 8.805 -3.568 1.537 1 98.75 22 ILE B N 1
ATOM 1555 C CA . ILE B 1 22 ? 7.531 -2.877 1.362 1 98.75 22 ILE B CA 1
ATOM 1556 C C . ILE B 1 22 ? 6.523 -3.814 0.699 1 98.75 22 ILE B C 1
ATOM 1558 O O . ILE B 1 22 ? 5.387 -3.941 1.161 1 98.75 22 ILE B O 1
ATOM 1562 N N . LEU B 1 23 ? 6.945 -4.52 -0.342 1 98.81 23 LEU B N 1
ATOM 1563 C CA . LEU B 1 23 ? 6.051 -5.414 -1.067 1 98.81 23 LEU B CA 1
ATOM 1564 C C . LEU B 1 23 ? 5.582 -6.559 -0.172 1 98.81 23 LEU B C 1
ATOM 1566 O O . LEU B 1 23 ? 4.43 -6.988 -0.263 1 98.81 23 LEU B O 1
ATOM 1570 N N . LEU B 1 24 ? 6.441 -7 0.692 1 98.81 24 LEU B N 1
ATOM 1571 C CA . LEU B 1 24 ? 6.113 -8.102 1.586 1 98.81 24 LEU B CA 1
ATOM 1572 C C . LEU B 1 24 ? 5.051 -7.688 2.598 1 98.81 24 LEU B C 1
ATOM 1574 O O . LEU B 1 24 ? 4.238 -8.508 3.025 1 98.81 24 LEU B O 1
ATOM 1578 N N . GLY B 1 25 ? 5.051 -6.414 2.941 1 98.44 25 GLY B N 1
ATOM 1579 C CA . GLY B 1 25 ? 4.238 -6.051 4.094 1 98.44 25 GLY B CA 1
ATOM 1580 C C . GLY B 1 25 ? 3.113 -5.09 3.75 1 98.44 25 GLY B C 1
ATOM 1581 O O . GLY B 1 25 ? 2.27 -4.789 4.598 1 98.44 25 GLY B O 1
ATOM 1582 N N . THR B 1 26 ? 3.049 -4.598 2.514 1 98 26 THR B N 1
ATOM 1583 C CA . THR B 1 26 ? 2.07 -3.576 2.15 1 98 26 THR B CA 1
ATOM 1584 C C . THR B 1 26 ? 0.654 -4.145 2.201 1 98 26 THR B C 1
ATOM 1586 O O . THR B 1 26 ? 0.44 -5.324 1.908 1 98 26 THR B O 1
ATOM 1589 N N . ASP B 1 27 ? -0.251 -3.268 2.562 1 96.69 27 ASP B N 1
ATOM 1590 C CA . ASP B 1 27 ? -1.667 -3.594 2.424 1 96.69 27 ASP B CA 1
ATOM 1591 C C . ASP B 1 27 ? -2.281 -2.867 1.229 1 96.69 27 ASP B C 1
ATOM 1593 O O . ASP B 1 27 ? -3.506 -2.764 1.12 1 96.69 27 ASP B O 1
ATOM 1597 N N . GLY B 1 28 ? -1.416 -2.312 0.385 1 96.25 28 GLY B N 1
ATOM 1598 C CA . GLY B 1 28 ? -1.848 -1.689 -0.856 1 96.25 28 GLY B CA 1
ATOM 1599 C C . GLY B 1 28 ? -1.651 -2.576 -2.07 1 96.25 28 GLY B C 1
ATOM 1600 O O . GLY B 1 28 ? -1.287 -3.748 -1.938 1 96.25 28 GLY B O 1
ATOM 1601 N N . SER B 1 29 ? -1.901 -2.07 -3.219 1 96.56 29 SER B N 1
ATOM 1602 C CA . SER B 1 29 ? -1.836 -2.789 -4.488 1 96.56 29 SER B CA 1
ATOM 1603 C C . SER B 1 29 ? -0.391 -3.006 -4.926 1 96.56 29 SER B C 1
ATOM 1605 O O . SER B 1 29 ? 0.327 -2.045 -5.215 1 96.56 29 SER B O 1
ATOM 1607 N N . VAL B 1 30 ? -0.031 -4.277 -5.035 1 98.31 30 VAL B N 1
ATOM 1608 C CA . VAL B 1 30 ? 1.292 -4.645 -5.527 1 98.31 30 VAL B CA 1
ATOM 1609 C C . VAL B 1 30 ? 1.441 -4.203 -6.984 1 98.31 30 VAL B C 1
ATOM 1611 O O . VAL B 1 30 ? 2.473 -3.646 -7.367 1 98.31 30 VAL B O 1
ATOM 1614 N N . THR B 1 31 ? 0.386 -4.406 -7.82 1 97.44 31 THR B N 1
ATOM 1615 C CA . THR B 1 31 ? 0.443 -4.004 -9.219 1 97.44 31 THR B CA 1
ATOM 1616 C C . THR B 1 31 ? 0.736 -2.512 -9.344 1 97.44 31 THR B C 1
ATOM 1618 O O . THR B 1 31 ? 1.538 -2.1 -10.188 1 97.44 31 THR B O 1
ATOM 1621 N N . ASN B 1 32 ? 0.12 -1.789 -8.508 1 97 32 ASN B N 1
ATOM 1622 C CA . ASN B 1 32 ? 0.345 -0.348 -8.484 1 97 32 ASN B CA 1
ATOM 1623 C C . ASN B 1 32 ? 1.789 -0.014 -8.117 1 97 32 ASN B C 1
ATOM 1625 O O . ASN B 1 32 ? 2.42 0.821 -8.773 1 97 32 ASN B O 1
ATOM 1629 N N . ILE B 1 33 ? 2.336 -0.634 -7.117 1 98.31 33 ILE B N 1
ATOM 1630 C CA . ILE B 1 33 ? 3.699 -0.386 -6.664 1 98.31 33 ILE B CA 1
ATOM 1631 C C . ILE B 1 33 ? 4.688 -0.779 -7.758 1 98.31 33 ILE B C 1
ATOM 1633 O O . ILE B 1 33 ? 5.668 -0.07 -8 1 98.31 33 ILE B O 1
ATOM 1637 N N . LEU B 1 34 ? 4.438 -1.872 -8.445 1 98.5 34 LEU B N 1
ATOM 1638 C CA . LEU B 1 34 ? 5.312 -2.297 -9.531 1 98.5 34 LEU B CA 1
ATOM 1639 C C . LEU B 1 34 ? 5.316 -1.271 -10.656 1 98.5 34 LEU B C 1
ATOM 1641 O O . LEU B 1 34 ? 6.375 -0.958 -11.211 1 98.5 34 LEU B O 1
ATOM 1645 N N . GLU B 1 35 ? 4.16 -0.788 -10.984 1 98.38 35 GLU B N 1
ATOM 1646 C CA . GLU B 1 35 ? 4.074 0.227 -12.031 1 98.38 35 GLU B CA 1
ATOM 1647 C C . GLU B 1 35 ? 4.879 1.471 -11.664 1 98.38 35 GLU B C 1
ATOM 1649 O O . GLU B 1 35 ? 5.535 2.068 -12.523 1 98.38 35 GLU B O 1
ATOM 1654 N N . ILE B 1 36 ? 4.812 1.834 -10.414 1 98.38 36 ILE B N 1
ATOM 1655 C CA . ILE B 1 36 ? 5.531 3.002 -9.914 1 98.38 36 ILE B CA 1
ATOM 1656 C C . ILE B 1 36 ? 7.035 2.758 -10.008 1 98.38 36 ILE B C 1
ATOM 1658 O O . ILE B 1 36 ? 7.77 3.574 -10.57 1 98.38 36 ILE B O 1
ATOM 1662 N N . LEU B 1 37 ? 7.492 1.634 -9.547 1 98.06 37 LEU B N 1
ATOM 1663 C CA . LEU B 1 37 ? 8.914 1.321 -9.453 1 98.06 37 LEU B CA 1
ATOM 1664 C C . LEU B 1 37 ? 9.531 1.195 -10.844 1 98.06 37 LEU B C 1
ATOM 1666 O O . LEU B 1 37 ? 10.664 1.634 -11.07 1 98.06 37 LEU B O 1
ATOM 1670 N N . PHE B 1 38 ? 8.805 0.621 -11.719 1 98 38 PHE B N 1
ATOM 1671 C CA . PHE B 1 38 ? 9.398 0.267 -13 1 98 38 PHE B CA 1
ATOM 1672 C C . PHE B 1 38 ? 8.836 1.145 -14.117 1 98 38 PHE B C 1
ATOM 1674 O O . PHE B 1 38 ? 9.148 0.937 -15.289 1 98 38 PHE B O 1
ATOM 1681 N N . GLU B 1 39 ? 8.039 2.102 -13.789 1 97.12 39 GLU B N 1
ATOM 1682 C CA . GLU B 1 39 ? 7.535 3.16 -14.656 1 97.12 39 GLU B CA 1
ATOM 1683 C C . GLU B 1 39 ? 6.922 2.584 -15.93 1 97.12 39 GLU B C 1
ATOM 1685 O O . GLU B 1 39 ? 7.301 2.969 -17.047 1 97.12 39 GLU B O 1
ATOM 1690 N N . GLY B 1 40 ? 5.875 1.815 -15.742 1 97.44 40 GLY B N 1
ATOM 1691 C CA . GLY B 1 40 ? 5.148 1.196 -16.844 1 97.44 40 GLY B CA 1
ATOM 1692 C C . GLY B 1 40 ? 3.893 0.476 -16.406 1 97.44 40 GLY B C 1
ATOM 1693 O O . GLY B 1 40 ? 3.668 0.288 -15.203 1 97.44 40 GLY B O 1
ATOM 1694 N N . ASP B 1 41 ? 3.086 0.079 -17.406 1 96.31 41 ASP B N 1
ATOM 1695 C CA . ASP B 1 41 ? 1.866 -0.663 -17.094 1 96.31 41 ASP B CA 1
ATOM 1696 C C . ASP B 1 41 ? 2.188 -2.082 -16.641 1 96.31 41 ASP B C 1
ATOM 1698 O O . ASP B 1 41 ? 3.072 -2.736 -17.188 1 96.31 41 ASP B O 1
ATOM 1702 N N . CYS B 1 42 ? 1.544 -2.447 -15.547 1 96.62 42 CYS B N 1
ATOM 1703 C CA . CYS B 1 42 ? 1.654 -3.828 -15.094 1 96.62 42 CYS B CA 1
ATOM 1704 C C . CYS B 1 42 ? 0.727 -4.738 -15.891 1 96.62 42 CYS B C 1
ATOM 1706 O O . CYS B 1 42 ? -0.484 -4.516 -15.938 1 96.62 42 CYS B O 1
ATOM 1708 N N . GLU B 1 43 ? 1.327 -5.684 -16.531 1 95.94 43 GLU B N 1
ATOM 1709 C CA . GLU B 1 43 ? 0.585 -6.688 -17.281 1 95.94 43 GLU B CA 1
ATOM 1710 C C . GLU B 1 43 ? 0.583 -8.031 -16.562 1 95.94 43 GLU B C 1
ATOM 1712 O O . GLU B 1 43 ? 1.416 -8.281 -15.688 1 95.94 43 GLU B O 1
ATOM 1717 N N . VAL B 1 44 ? -0.401 -8.828 -17.016 1 96.5 44 VAL B N 1
ATOM 1718 C CA . VAL B 1 44 ? -0.502 -10.156 -16.422 1 96.5 44 VAL B CA 1
ATOM 1719 C C . VAL B 1 44 ? -0.362 -11.211 -17.516 1 96.5 44 VAL B C 1
ATOM 1721 O O . VAL B 1 44 ? -0.929 -11.07 -18.609 1 96.5 44 VAL B O 1
ATOM 1724 N N . LYS B 1 45 ? 0.492 -12.117 -17.328 1 96.69 45 LYS B N 1
ATOM 1725 C CA . LYS B 1 45 ? 0.53 -13.344 -18.125 1 96.69 45 LYS B CA 1
ATOM 1726 C C . LYS B 1 45 ? -0.068 -14.516 -17.344 1 96.69 45 LYS B C 1
ATOM 1728 O O . LYS B 1 45 ? 0.52 -14.992 -16.375 1 96.69 45 LYS B O 1
ATOM 1733 N N . THR B 1 46 ? -1.183 -15 -17.844 1 97 46 THR B N 1
ATOM 1734 C CA . THR B 1 46 ? -1.833 -16.125 -17.172 1 97 46 THR B CA 1
ATOM 1735 C C . THR B 1 46 ? -1.139 -17.438 -17.531 1 97 46 THR B C 1
ATOM 1737 O O . THR B 1 46 ? -0.971 -17.75 -18.719 1 97 46 THR B O 1
ATOM 1740 N N . ILE B 1 47 ? -0.727 -18.109 -16.547 1 97.38 47 ILE B N 1
ATOM 1741 C CA . ILE B 1 47 ? -0.08 -19.406 -16.719 1 97.38 47 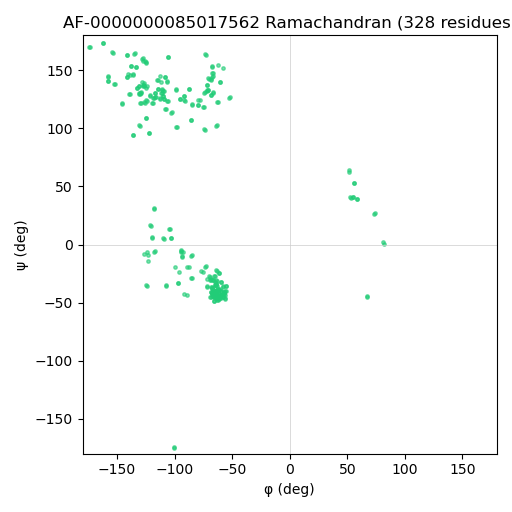ILE B CA 1
ATOM 1742 C C . ILE B 1 47 ? -1.132 -20.516 -16.703 1 97.38 47 ILE B C 1
ATOM 1744 O O . ILE B 1 47 ? -1.068 -21.453 -17.516 1 97.38 47 ILE B O 1
ATOM 1748 N N . SER B 1 48 ? -2.045 -20.422 -15.812 1 96 48 SER B N 1
ATOM 1749 C CA . SER B 1 48 ? -3.137 -21.391 -15.711 1 96 48 SER B CA 1
ATOM 1750 C C . SER B 1 48 ? -4.336 -20.781 -14.984 1 96 48 SER B C 1
ATOM 1752 O O . SER B 1 48 ? -4.176 -19.906 -14.133 1 96 48 SER B O 1
ATOM 1754 N N . GLN B 1 49 ? -5.473 -21.156 -15.383 1 95.31 49 GLN B N 1
ATOM 1755 C CA . GLN B 1 49 ? -6.719 -20.828 -14.703 1 95.31 49 GLN B CA 1
ATOM 1756 C C . GLN B 1 49 ? -7.734 -21.969 -14.828 1 95.31 49 GLN B C 1
ATOM 1758 O O . GLN B 1 49 ? -8.07 -22.375 -15.938 1 95.31 49 GLN B O 1
ATOM 1763 N N . ARG B 1 50 ? -8.156 -22.48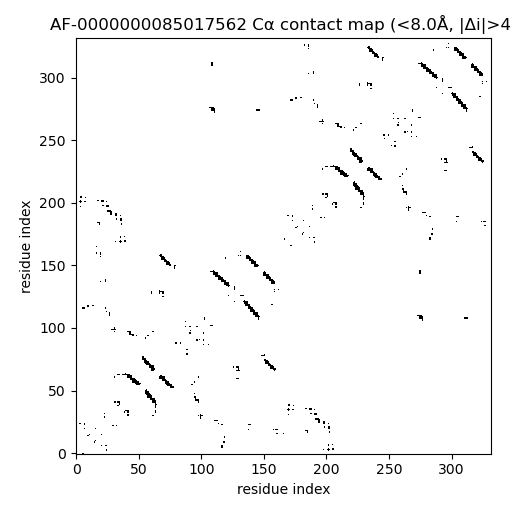4 -13.734 1 95.19 50 ARG B N 1
ATOM 1764 C CA . ARG B 1 50 ? -9.117 -23.578 -13.727 1 95.19 50 ARG B CA 1
ATOM 1765 C C . ARG B 1 50 ? -10.156 -23.375 -12.625 1 95.19 50 ARG B C 1
ATOM 1767 O O . ARG B 1 50 ? -9.859 -22.812 -11.57 1 95.19 50 ARG B O 1
ATOM 1774 N N . ILE B 1 51 ? -11.305 -23.812 -12.961 1 94 51 ILE B N 1
ATOM 1775 C CA . ILE B 1 51 ? -12.367 -23.828 -11.969 1 94 51 ILE B CA 1
ATOM 1776 C C . ILE B 1 51 ? -12.648 -25.281 -11.547 1 94 51 ILE B C 1
ATOM 1778 O O . ILE B 1 51 ? -13.008 -26.109 -12.383 1 94 51 ILE B O 1
ATOM 1782 N N . VAL B 1 52 ? -12.43 -25.594 -10.305 1 96.25 52 VAL B N 1
ATOM 1783 C CA . VAL B 1 52 ? -12.68 -26.922 -9.75 1 96.25 52 VAL B CA 1
AT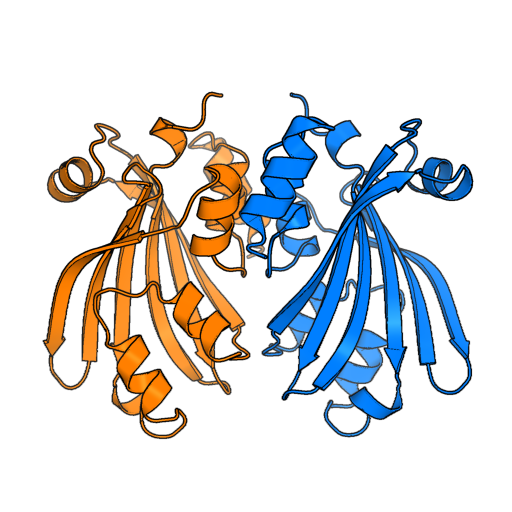OM 1784 C C . VAL B 1 52 ? -13.586 -26.812 -8.523 1 96.25 52 VAL B C 1
ATOM 1786 O O . VAL B 1 52 ? -13.258 -26.094 -7.566 1 96.25 52 VAL B O 1
ATOM 1789 N N . ASN B 1 53 ? -14.781 -27.484 -8.492 1 95.69 53 ASN B N 1
ATOM 1790 C CA . ASN B 1 53 ? -15.719 -27.484 -7.367 1 95.69 53 ASN B CA 1
ATOM 1791 C C . ASN B 1 53 ? -16.062 -26.078 -6.934 1 95.69 53 ASN B C 1
ATOM 1793 O O . ASN B 1 53 ? -15.953 -25.734 -5.754 1 95.69 53 ASN B O 1
ATOM 1797 N N . ASP B 1 54 ? -16.25 -25.219 -7.812 1 92.75 54 ASP B N 1
ATOM 1798 C CA . ASP B 1 54 ? -16.734 -23.859 -7.602 1 92.75 54 ASP B CA 1
ATOM 1799 C C . ASP B 1 5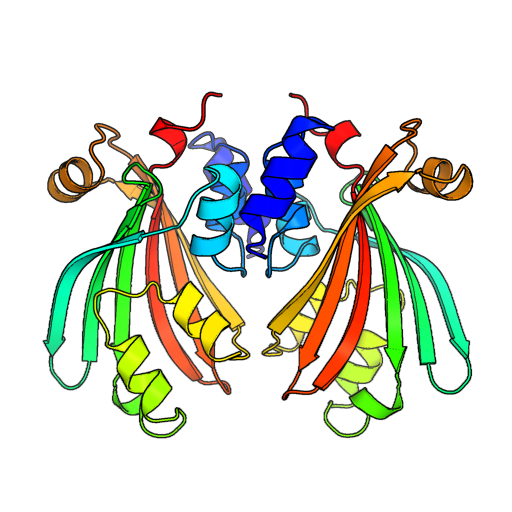4 ? -15.648 -22.984 -6.969 1 92.75 54 ASP B C 1
ATOM 1801 O O . ASP B 1 54 ? -15.953 -22.078 -6.191 1 92.75 54 ASP B O 1
ATOM 1805 N N . VAL B 1 55 ? -14.453 -23.422 -7.266 1 95.88 55 VAL B N 1
ATOM 1806 C CA . VAL B 1 55 ? -13.312 -22.625 -6.832 1 95.88 55 VAL B CA 1
ATOM 1807 C C . VAL B 1 55 ? -12.438 -22.281 -8.031 1 95.88 55 VAL B C 1
ATOM 1809 O O . VAL B 1 55 ? -12.047 -23.156 -8.805 1 95.88 55 VAL B O 1
ATOM 1812 N N . ASN B 1 56 ? -12.211 -20.953 -8.234 1 95 56 ASN B N 1
ATOM 1813 C CA . ASN B 1 56 ? -11.312 -20.5 -9.297 1 95 56 ASN B CA 1
ATOM 1814 C C . ASN B 1 56 ? -9.859 -20.5 -8.836 1 95 56 ASN B C 1
ATOM 1816 O O . ASN B 1 56 ? -9.523 -19.875 -7.824 1 95 56 ASN B O 1
ATOM 1820 N N . TYR B 1 57 ? -9.016 -21.266 -9.5 1 97.12 57 TYR B N 1
ATOM 1821 C CA . TYR B 1 57 ? -7.57 -21.281 -9.289 1 97.12 57 TYR B CA 1
ATOM 1822 C C . TYR B 1 57 ? -6.848 -20.578 -10.43 1 97.12 57 TYR B C 1
ATOM 1824 O O . TYR B 1 57 ? -7.016 -20.938 -11.594 1 97.12 57 TYR B O 1
ATOM 1832 N N . ARG B 1 58 ? -6.055 -19.562 -10.07 1 97 58 ARG B N 1
ATOM 1833 C CA . ARG B 1 58 ? -5.375 -18.781 -11.094 1 97 58 ARG B CA 1
ATOM 1834 C C . ARG B 1 58 ? -3.889 -18.641 -10.773 1 97 58 ARG B C 1
ATOM 1836 O O . ARG B 1 58 ? -3.516 -18.391 -9.625 1 97 58 ARG B O 1
ATOM 1843 N N . GLU B 1 59 ? -3.094 -18.953 -11.789 1 97.56 59 GLU B N 1
ATOM 1844 C CA . GLU B 1 59 ? -1.65 -18.734 -11.734 1 97.56 59 GLU B CA 1
ATOM 1845 C C . GLU B 1 59 ? -1.197 -17.719 -12.773 1 97.56 59 GLU B C 1
ATOM 1847 O O . GLU B 1 59 ? -1.48 -17.875 -13.961 1 97.56 59 GLU B O 1
ATOM 1852 N N . VAL B 1 60 ? -0.439 -16.656 -12.266 1 98.25 60 VAL B N 1
ATOM 1853 C CA . VAL B 1 60 ? -0.074 -15.617 -13.219 1 98.25 60 VAL B CA 1
ATOM 1854 C C . VAL B 1 60 ? 1.352 -15.141 -12.945 1 98.25 60 VAL B C 1
ATOM 1856 O O . VAL B 1 60 ? 1.908 -15.406 -11.875 1 98.25 60 VAL B O 1
ATOM 1859 N N . ILE B 1 61 ? 1.895 -14.469 -13.969 1 98.5 61 ILE B N 1
ATOM 1860 C CA . ILE B 1 61 ? 3.102 -13.656 -13.836 1 98.5 61 ILE B CA 1
ATOM 1861 C C . ILE B 1 61 ? 2.756 -12.18 -14.023 1 98.5 61 ILE B C 1
ATOM 1863 O O . ILE B 1 61 ? 2.088 -11.812 -14.992 1 98.5 61 ILE B O 1
ATOM 1867 N N . LEU B 1 62 ? 3.141 -11.383 -13.031 1 98.38 62 LEU B N 1
ATOM 1868 C CA . LEU B 1 62 ? 3.045 -9.938 -13.195 1 98.38 62 LEU B CA 1
ATOM 1869 C C . LEU B 1 62 ? 4.305 -9.383 -13.852 1 98.38 62 LEU B C 1
ATOM 1871 O O . LEU B 1 62 ? 5.418 -9.688 -13.43 1 98.38 62 LEU B O 1
ATOM 1875 N N . LYS B 1 63 ? 4.012 -8.516 -14.859 1 97.94 63 LYS B N 1
ATOM 1876 C CA . LYS B 1 63 ? 5.133 -8 -15.641 1 97.94 63 LYS B CA 1
ATOM 1877 C C . LYS B 1 63 ? 5.031 -6.488 -15.812 1 97.94 63 LYS B C 1
ATOM 1879 O O . LYS B 1 63 ? 3.941 -5.953 -16.031 1 97.94 63 LYS B O 1
ATOM 1884 N N . VAL B 1 64 ? 6.074 -5.844 -15.625 1 97.94 64 VAL B N 1
ATOM 1885 C CA . VAL B 1 64 ? 6.336 -4.523 -16.188 1 97.94 64 VAL B CA 1
ATOM 1886 C C . VAL B 1 64 ? 7.605 -4.57 -17.031 1 97.94 64 VAL B C 1
ATOM 1888 O O . VAL B 1 64 ? 8.711 -4.426 -16.516 1 97.94 64 VAL B O 1
ATOM 1891 N N . LYS B 1 65 ? 7.5 -4.742 -18.312 1 96.38 65 LYS B N 1
ATOM 1892 C CA . LYS B 1 65 ? 8.57 -5.02 -19.266 1 96.38 65 LYS B CA 1
ATOM 1893 C C . LYS B 1 65 ? 9.172 -6.402 -19.031 1 96.38 65 LYS B C 1
ATOM 1895 O O . LYS B 1 65 ? 9.336 -7.184 -19.969 1 96.38 65 LYS B O 1
ATOM 1900 N N . ASN B 1 66 ? 9.445 -6.754 -17.797 1 97.81 66 ASN B N 1
ATOM 1901 C CA . ASN B 1 66 ? 10.016 -8.031 -17.406 1 97.81 66 ASN B CA 1
ATOM 1902 C C . ASN B 1 66 ? 9.148 -8.742 -16.375 1 97.81 66 ASN B C 1
ATOM 1904 O O . ASN B 1 66 ? 8.367 -8.102 -15.656 1 97.81 66 ASN B O 1
ATOM 1908 N N . PRO B 1 67 ? 9.289 -10.078 -16.297 1 98.56 67 PRO B N 1
ATOM 1909 C CA . PRO B 1 67 ? 8.57 -10.781 -15.242 1 98.56 67 PRO B CA 1
ATOM 1910 C C . PRO B 1 67 ? 9.086 -10.43 -13.844 1 98.56 67 PRO B C 1
ATOM 1912 O O . PRO B 1 67 ? 10.289 -10.484 -13.594 1 98.56 67 PRO B O 1
ATOM 1915 N N . LEU B 1 68 ? 8.156 -10.102 -12.953 1 98.81 68 LEU B N 1
ATOM 1916 C CA . LEU B 1 68 ? 8.602 -9.562 -11.672 1 98.81 68 LEU B CA 1
ATOM 1917 C C . LEU B 1 68 ? 8.031 -10.391 -10.516 1 98.81 68 LEU B C 1
ATOM 1919 O O . LEU B 1 68 ? 8.672 -10.523 -9.477 1 98.81 68 LEU B O 1
ATOM 1923 N N . VAL B 1 69 ? 6.816 -10.898 -10.672 1 98.88 69 VAL B N 1
ATOM 1924 C CA . VAL B 1 69 ? 6.121 -11.562 -9.578 1 98.88 69 VAL B CA 1
ATOM 1925 C C . VAL B 1 69 ? 5.395 -12.797 -10.094 1 98.88 69 VAL B C 1
ATOM 1927 O O . VAL B 1 69 ? 4.734 -12.75 -11.133 1 98.88 69 VAL B O 1
ATOM 1930 N N . TYR B 1 70 ? 5.566 -13.922 -9.484 1 98.81 70 TYR B N 1
ATOM 1931 C CA . TYR B 1 70 ? 4.719 -15.094 -9.641 1 98.81 70 TYR B CA 1
ATOM 1932 C C . TYR B 1 70 ? 3.607 -15.109 -8.594 1 98.81 70 TYR B C 1
ATOM 1934 O O . TYR B 1 70 ? 3.867 -14.945 -7.402 1 98.81 70 TYR B O 1
ATOM 1942 N N . ALA B 1 71 ? 2.377 -15.266 -9.055 1 98.62 71 ALA B N 1
ATOM 1943 C CA . ALA B 1 71 ? 1.272 -15.203 -8.102 1 98.62 71 ALA B CA 1
ATOM 1944 C C . ALA B 1 71 ? 0.26 -16.312 -8.359 1 98.62 71 ALA B C 1
ATOM 1946 O O . ALA B 1 71 ? 0.022 -16.688 -9.508 1 98.62 71 ALA B O 1
ATOM 1947 N N . LYS B 1 72 ? -0.312 -16.781 -7.305 1 98.12 72 LYS B N 1
ATOM 1948 C CA . LYS B 1 72 ? -1.442 -17.703 -7.316 1 98.12 72 LYS B CA 1
ATOM 1949 C C . LYS B 1 72 ? -2.617 -17.141 -6.516 1 98.12 72 LYS B C 1
ATOM 1951 O O . LYS B 1 72 ? -2.424 -16.562 -5.449 1 98.12 72 LYS B O 1
ATOM 1956 N N . SER B 1 73 ? -3.77 -17.281 -7.082 1 97.38 73 SER B N 1
ATOM 1957 C CA . SER B 1 73 ? -4.965 -16.828 -6.375 1 97.38 73 SER B CA 1
ATOM 1958 C C . SER B 1 73 ? -6.02 -17.938 -6.32 1 97.38 73 SER B C 1
ATOM 1960 O O . SER B 1 73 ? -6.172 -18.703 -7.27 1 97.38 73 SER B O 1
ATOM 1962 N N . ILE B 1 74 ? -6.664 -18.047 -5.203 1 97.25 74 ILE B N 1
ATOM 1963 C CA . ILE B 1 74 ? -7.766 -18.969 -4.961 1 97.25 74 ILE B CA 1
ATOM 1964 C C . ILE B 1 74 ? -9.023 -18.188 -4.598 1 97.25 74 ILE B C 1
ATOM 1966 O O . ILE B 1 74 ? -9.055 -17.484 -3.584 1 97.25 74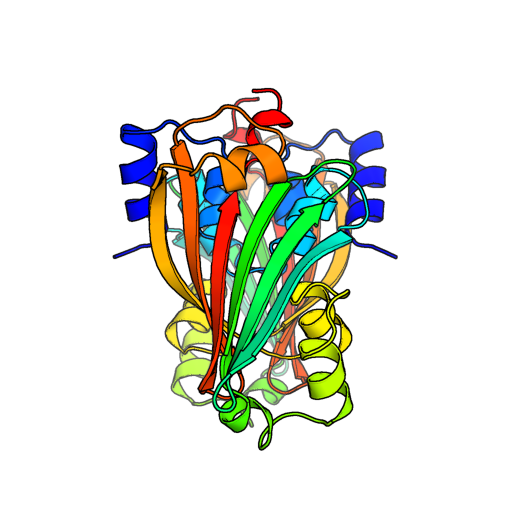 ILE B O 1
ATOM 1970 N N . THR B 1 75 ? -10.109 -18.391 -5.406 1 94.94 75 THR B N 1
ATOM 1971 C CA . THR B 1 75 ? -11.336 -17.641 -5.211 1 94.94 75 THR B CA 1
ATOM 1972 C C . THR B 1 75 ? -12.547 -18.562 -5.172 1 94.94 75 THR B C 1
ATOM 1974 O O . THR B 1 75 ? -13.039 -19 -6.215 1 94.94 75 THR B O 1
ATOM 1977 N N . PRO B 1 76 ? -13.062 -18.844 -3.975 1 93.12 76 PRO B N 1
ATOM 1978 C CA . PRO B 1 76 ? -14.344 -19.562 -3.92 1 93.12 76 PRO B CA 1
ATOM 1979 C C . PRO B 1 76 ? -15.484 -18.766 -4.551 1 93.12 76 PRO B C 1
ATOM 1981 O O . PRO B 1 76 ? -15.859 -17.703 -4.043 1 93.12 76 PRO B O 1
ATOM 1984 N N . LEU B 1 77 ? -16.156 -19.312 -5.551 1 90.38 77 LEU B N 1
ATOM 1985 C CA . LEU B 1 77 ? -17.125 -18.578 -6.355 1 90.38 77 LEU B CA 1
ATOM 1986 C C . LEU B 1 77 ? -18.391 -18.297 -5.551 1 90.38 77 LEU B C 1
ATOM 1988 O O . LEU B 1 77 ? -19.047 -17.266 -5.773 1 90.38 77 LEU B O 1
ATOM 1992 N N . LYS B 1 78 ? -18.719 -19.125 -4.648 1 87.69 78 LYS B N 1
ATOM 1993 C CA . LYS B 1 78 ? -19.906 -18.953 -3.832 1 87.69 78 LYS B CA 1
ATOM 1994 C C . LYS B 1 78 ? -19.812 -17.688 -2.975 1 87.69 78 LYS B C 1
ATOM 1996 O O . LYS B 1 78 ? -20.828 -17.062 -2.676 1 87.69 78 LYS B O 1
ATOM 2001 N N . LEU B 1 79 ? -18.625 -17.344 -2.604 1 83.56 79 LEU B N 1
ATOM 2002 C CA . LEU B 1 79 ? -18.406 -16.203 -1.718 1 83.56 79 LEU B CA 1
ATOM 2003 C C . LEU B 1 79 ? -18.531 -14.891 -2.482 1 83.56 79 LEU B C 1
ATOM 2005 O O . LEU B 1 79 ? -18.766 -13.836 -1.884 1 83.56 79 LEU B O 1
ATOM 2009 N N . ILE B 1 80 ? -18.344 -14.898 -3.775 1 82 80 ILE B N 1
ATOM 2010 C CA . ILE B 1 80 ? -18.391 -13.648 -4.531 1 82 80 ILE B CA 1
ATOM 2011 C C . ILE B 1 80 ? -19.766 -13.453 -5.141 1 82 80 ILE B C 1
ATOM 2013 O O . ILE B 1 80 ? -20.141 -12.336 -5.512 1 82 80 ILE B O 1
ATOM 2017 N N . GLU B 1 81 ? -20.578 -14.438 -5.387 1 72.62 81 GLU B N 1
ATOM 2018 C CA . GLU B 1 81 ? -21.859 -14.414 -6.094 1 72.62 81 GLU B CA 1
ATOM 2019 C C . GLU B 1 81 ? -22.891 -13.578 -5.34 1 72.62 81 GLU B C 1
ATOM 2021 O O . GLU B 1 81 ? -23.688 -12.859 -5.953 1 72.62 81 GLU B O 1
ATOM 2026 N N . GLU B 1 82 ? -22.844 -13.555 -4.219 1 67.75 82 GLU B N 1
ATOM 2027 C CA . GLU B 1 82 ? -23.938 -12.93 -3.488 1 67.75 82 GLU B CA 1
ATOM 2028 C C . GLU B 1 82 ? -23.703 -11.43 -3.314 1 67.75 82 GLU B C 1
ATOM 2030 O O . GLU B 1 82 ? -24.656 -10.641 -3.301 1 67.75 82 GLU B O 1
ATOM 2035 N N . ASP B 1 83 ? -22.578 -11.023 -3.451 1 72.12 83 ASP B N 1
ATOM 2036 C CA . ASP B 1 83 ? -22.359 -9.656 -2.971 1 72.12 83 ASP B CA 1
ATOM 2037 C C . ASP B 1 83 ? -21.734 -8.789 -4.055 1 72.12 83 ASP B C 1
ATOM 2039 O O . ASP B 1 83 ? -21.688 -7.559 -3.926 1 72.12 83 ASP B O 1
ATOM 2043 N N . LEU B 1 84 ? -21.359 -9.461 -5.125 1 82.12 84 LEU B N 1
ATOM 2044 C CA . LEU B 1 84 ? -20.672 -8.688 -6.145 1 82.12 84 LEU B CA 1
ATOM 2045 C C . LEU B 1 84 ? -21.516 -8.562 -7.406 1 82.12 84 LEU B C 1
ATOM 2047 O O . LEU B 1 84 ? -22.188 -9.516 -7.801 1 82.12 84 LEU B O 1
ATOM 2051 N N . ARG B 1 85 ? -21.453 -7.414 -7.918 1 83.81 85 ARG B N 1
ATOM 2052 C CA . ARG B 1 85 ? -22.078 -7.188 -9.219 1 83.81 85 ARG B CA 1
ATOM 2053 C C . ARG B 1 85 ? -21.5 -8.125 -10.273 1 83.81 85 ARG B C 1
ATOM 2055 O O . ARG B 1 85 ? -20.328 -8.477 -10.227 1 83.81 85 ARG B O 1
ATOM 2062 N N . GLU B 1 86 ? -22.281 -8.398 -11.195 1 86 86 GLU B N 1
ATOM 2063 C CA . GLU B 1 86 ? -21.906 -9.344 -12.242 1 86 86 GLU B CA 1
ATOM 2064 C C . GLU B 1 86 ? -20.672 -8.875 -13.008 1 86 86 GLU B C 1
ATOM 2066 O O . GLU B 1 86 ? -19.812 -9.68 -13.375 1 86 86 GLU B O 1
ATOM 2071 N N . GLU B 1 87 ? -20.594 -7.68 -13.227 1 86.94 87 GLU B N 1
ATOM 2072 C CA . GLU B 1 87 ? -19.453 -7.129 -13.953 1 86.94 87 GLU B CA 1
ATOM 2073 C C . GLU B 1 87 ? -18.141 -7.348 -13.188 1 86.94 87 GLU B C 1
ATOM 2075 O O . GLU B 1 87 ? -17.109 -7.66 -13.781 1 86.94 87 GLU B O 1
ATOM 2080 N N . ILE B 1 88 ? -18.203 -7.207 -11.922 1 88.06 88 ILE B N 1
ATOM 2081 C CA . ILE B 1 88 ? -17.031 -7.402 -11.078 1 88.06 88 ILE B CA 1
ATOM 2082 C C . ILE B 1 88 ? -16.641 -8.875 -11.078 1 88.06 88 ILE B C 1
ATOM 2084 O O . ILE B 1 88 ? -15.453 -9.211 -11.219 1 88.06 88 ILE B O 1
ATOM 2088 N N . LYS B 1 89 ? -17.672 -9.664 -11.023 1 87.44 89 LYS B N 1
ATOM 2089 C CA . LYS B 1 89 ? -17.422 -11.102 -11.047 1 87.44 89 LYS B CA 1
ATOM 2090 C C . LYS B 1 89 ? -16.734 -11.516 -12.344 1 87.44 89 LYS B C 1
ATOM 2092 O O . LYS B 1 89 ? -15.75 -12.266 -12.328 1 87.44 89 LYS B O 1
ATOM 2097 N N . LYS B 1 90 ? -17.281 -10.984 -13.344 1 88.75 90 LYS B N 1
ATOM 2098 C CA . LYS B 1 90 ? -16.734 -11.289 -14.664 1 88.75 90 LYS B CA 1
ATOM 2099 C C . LYS B 1 90 ? -15.273 -10.836 -14.766 1 88.75 90 LYS B C 1
ATOM 2101 O O . LYS B 1 90 ? -14.422 -11.578 -15.258 1 88.75 90 LYS B O 1
ATOM 2106 N N . ASP B 1 91 ? -14.984 -9.688 -14.281 1 89.12 91 ASP B N 1
ATOM 2107 C CA . ASP B 1 91 ? -13.617 -9.172 -14.32 1 89.12 91 ASP B CA 1
ATOM 2108 C C . ASP B 1 91 ? -12.688 -10.008 -13.445 1 89.12 91 ASP B C 1
ATOM 2110 O O . ASP B 1 91 ? -11.555 -10.305 -13.836 1 89.12 91 ASP B O 1
ATOM 2114 N N . LEU B 1 92 ? -13.195 -10.406 -12.297 1 86.19 92 LEU B N 1
ATOM 2115 C CA . LEU B 1 92 ? -12.391 -11.18 -11.367 1 86.19 92 LEU B CA 1
ATOM 2116 C C . LEU B 1 92 ? -12.039 -12.547 -11.961 1 86.19 92 LEU B C 1
ATOM 2118 O O . LEU B 1 92 ? -10.992 -13.109 -11.648 1 86.19 92 LEU B O 1
ATOM 2122 N N . LEU B 1 93 ? -12.891 -12.938 -12.797 1 86.25 93 LEU B N 1
ATOM 2123 C CA . LEU B 1 93 ? -12.68 -14.25 -13.406 1 86.25 93 LEU B CA 1
ATOM 2124 C C . LEU B 1 93 ? -11.945 -14.125 -14.734 1 86.25 93 LEU B C 1
ATOM 2126 O O . LEU B 1 93 ? -11.562 -15.133 -15.336 1 86.25 93 LEU B O 1
ATOM 2130 N N . SER B 1 94 ? -11.758 -12.883 -15.094 1 86.56 94 SER B N 1
ATOM 2131 C CA . SER B 1 94 ? -11 -12.664 -16.312 1 86.56 94 SER B CA 1
ATOM 2132 C C . SER B 1 94 ? -9.523 -13.016 -16.125 1 86.56 94 SER B C 1
ATOM 2134 O O . SER B 1 94 ? -8.93 -12.68 -15.102 1 86.56 94 SER B O 1
ATOM 2136 N N . ALA B 1 95 ? -8.938 -13.594 -17.172 1 82.31 95 ALA B N 1
ATOM 2137 C CA . ALA B 1 95 ? -7.566 -14.078 -17.078 1 82.31 95 ALA B CA 1
ATOM 2138 C C . ALA B 1 95 ? -6.566 -12.961 -17.359 1 82.31 95 ALA B C 1
ATOM 2140 O O . ALA B 1 95 ? -5.383 -13.086 -17.047 1 82.31 95 ALA B O 1
ATOM 2141 N N . ASP B 1 96 ? -6.957 -11.891 -17.781 1 87.06 96 ASP B N 1
ATOM 2142 C CA . ASP B 1 96 ? -5.977 -10.961 -18.328 1 87.06 96 ASP B CA 1
ATOM 2143 C C . ASP B 1 96 ? -5.965 -9.648 -17.562 1 87.06 96 ASP B C 1
ATOM 2145 O O . ASP B 1 96 ? -5.254 -8.711 -17.938 1 87.06 96 ASP B O 1
ATOM 2149 N N . ILE B 1 97 ? -6.676 -9.609 -16.547 1 90.12 97 ILE B N 1
ATOM 2150 C CA . ILE B 1 97 ? -6.699 -8.359 -15.797 1 90.12 97 ILE B CA 1
ATOM 2151 C C . ILE B 1 97 ? -6.148 -8.594 -14.391 1 90.12 97 ILE B C 1
ATOM 2153 O O . ILE B 1 97 ? -6.602 -9.5 -13.68 1 90.12 97 ILE B O 1
ATOM 2157 N N . PRO B 1 98 ? -5.16 -7.816 -13.992 1 92.25 98 PRO B N 1
ATOM 2158 C CA . PRO B 1 98 ? -4.676 -7.945 -12.617 1 92.25 98 PRO B CA 1
ATOM 2159 C C . PRO B 1 98 ? -5.758 -7.656 -11.578 1 92.25 98 PRO B C 1
ATOM 2161 O O . PRO B 1 98 ? -6.566 -6.742 -11.766 1 92.25 98 PRO B O 1
ATOM 2164 N N . ILE B 1 99 ? -5.781 -8.406 -10.555 1 93.25 99 ILE B N 1
ATOM 2165 C CA . ILE B 1 99 ? -6.785 -8.297 -9.492 1 93.25 99 ILE B CA 1
ATOM 2166 C C . ILE B 1 99 ? -6.773 -6.887 -8.922 1 93.25 99 ILE B C 1
ATOM 2168 O O . ILE B 1 99 ? -7.832 -6.285 -8.719 1 93.25 99 ILE B O 1
ATOM 2172 N N . GLY B 1 100 ? -5.574 -6.332 -8.625 1 92.38 100 GLY B N 1
ATOM 2173 C CA . GLY B 1 100 ? -5.484 -4.977 -8.102 1 92.38 100 GLY B CA 1
ATOM 2174 C C . GLY B 1 100 ? -6.152 -3.947 -8.992 1 92.38 100 GLY B C 1
ATOM 2175 O O . GLY B 1 100 ? -6.77 -3.002 -8.5 1 92.38 100 GLY B O 1
ATOM 2176 N N . LYS B 1 101 ? -6.082 -4.117 -10.266 1 91.44 101 LYS B N 1
ATOM 2177 C CA . LYS B 1 101 ? -6.703 -3.197 -11.219 1 91.44 101 LYS B CA 1
ATOM 2178 C C . LYS B 1 101 ? -8.219 -3.336 -11.203 1 91.44 101 LYS B C 1
ATOM 2180 O O . LYS B 1 101 ? -8.945 -2.352 -11.391 1 91.44 101 LYS B O 1
ATOM 2185 N N . ILE B 1 102 ? -8.688 -4.559 -11.016 1 92.06 102 ILE B N 1
ATOM 2186 C CA . ILE B 1 102 ? -10.125 -4.801 -10.938 1 92.06 102 ILE B CA 1
ATOM 2187 C C . ILE B 1 102 ? -10.703 -4.102 -9.711 1 92.06 102 ILE B C 1
ATOM 2189 O O . ILE B 1 102 ? -11.742 -3.451 -9.789 1 92.06 102 ILE B O 1
ATOM 2193 N N . ILE B 1 103 ? -9.977 -4.254 -8.617 1 93.56 103 ILE B N 1
ATOM 2194 C CA . ILE B 1 103 ? -10.414 -3.643 -7.371 1 93.56 103 ILE B CA 1
ATOM 2195 C C . ILE B 1 103 ? -10.492 -2.127 -7.539 1 93.56 103 ILE B C 1
ATOM 2197 O O . ILE B 1 103 ? -11.484 -1.503 -7.145 1 93.56 103 ILE B O 1
ATOM 2201 N N . LYS B 1 104 ? -9.492 -1.584 -8.125 1 93.06 104 LYS B N 1
ATOM 2202 C CA . LYS B 1 104 ? -9.438 -0.144 -8.367 1 93.06 104 LYS B CA 1
ATOM 2203 C C . LYS B 1 104 ? -10.516 0.291 -9.359 1 93.06 104 LYS B C 1
ATOM 2205 O O . LYS B 1 104 ? -11.234 1.263 -9.117 1 93.06 104 LYS B O 1
ATOM 2210 N N . LYS B 1 105 ? -10.664 -0.461 -10.438 1 91.88 105 LYS B N 1
ATOM 2211 C CA . LYS B 1 105 ? -11.609 -0.154 -11.508 1 91.88 105 LYS B CA 1
ATOM 2212 C C . LYS B 1 105 ? -13.039 -0.074 -10.977 1 91.88 105 LYS B C 1
ATOM 2214 O O . LYS B 1 105 ? -13.812 0.789 -11.391 1 91.88 105 LYS B O 1
ATOM 2219 N N . HIS B 1 106 ? -13.328 -0.899 -10.047 1 92.62 106 HIS B N 1
ATOM 2220 C CA . HIS B 1 106 ? -14.703 -0.989 -9.57 1 92.62 106 HIS B CA 1
ATOM 2221 C C . HIS B 1 106 ? -14.867 -0.281 -8.227 1 92.62 106 HIS B C 1
ATOM 2223 O O . HIS B 1 106 ? -15.906 -0.401 -7.582 1 92.62 106 HIS B O 1
ATOM 2229 N N . ASN B 1 107 ? -13.844 0.359 -7.777 1 92.12 107 ASN B N 1
ATOM 2230 C CA . ASN B 1 107 ? -13.859 1.153 -6.555 1 92.12 107 ASN B CA 1
ATOM 2231 C C . ASN B 1 107 ? -14.258 0.314 -5.344 1 92.12 107 ASN B C 1
ATOM 2233 O O . ASN B 1 107 ? -15.078 0.74 -4.531 1 92.12 107 ASN B O 1
ATOM 2237 N N . LEU B 1 108 ? -13.781 -0.876 -5.312 1 92.88 108 LEU B N 1
ATOM 2238 C CA . LEU B 1 108 ? -14.117 -1.744 -4.191 1 92.88 108 LEU B CA 1
ATOM 2239 C C . LEU B 1 108 ? -13.359 -1.327 -2.936 1 92.88 108 LEU B C 1
ATOM 2241 O O . LEU B 1 108 ? -12.148 -1.072 -2.99 1 92.88 108 LEU B O 1
ATOM 2245 N N . GLU B 1 109 ? -14.07 -1.188 -1.842 1 94.44 109 GLU B N 1
ATOM 2246 C CA . GLU B 1 109 ? -13.445 -1.027 -0.533 1 94.44 109 GLU B CA 1
ATOM 2247 C C . GLU B 1 109 ? -13.117 -2.381 0.093 1 94.44 109 GLU B C 1
ATOM 2249 O O . GLU B 1 109 ? -14.016 -3.105 0.519 1 94.44 109 GLU B O 1
ATOM 2254 N N . THR B 1 110 ? -11.852 -2.711 0.126 1 94.88 110 THR B N 1
ATOM 2255 C CA . THR B 1 110 ? -11.391 -4.004 0.626 1 94.88 110 THR B CA 1
ATOM 2256 C C . THR B 1 110 ? -10.312 -3.824 1.685 1 94.88 110 THR B C 1
ATOM 2258 O O . THR B 1 110 ? -9.773 -2.727 1.854 1 94.88 110 THR B O 1
ATOM 2261 N N . ARG B 1 111 ? -10.156 -4.82 2.406 1 95.69 111 ARG B N 1
ATOM 2262 C CA . ARG B 1 111 ? -8.969 -4.863 3.252 1 95.69 111 ARG B CA 1
ATOM 2263 C C . ARG B 1 111 ? -8.195 -6.16 3.041 1 95.69 111 ARG B C 1
ATOM 2265 O O . ARG B 1 111 ? -8.734 -7.133 2.51 1 95.69 111 ARG B O 1
ATOM 2272 N N . ARG B 1 112 ? -6.926 -6.098 3.391 1 96.69 112 ARG B N 1
ATOM 2273 C CA . ARG B 1 112 ? -6.031 -7.242 3.242 1 96.69 112 ARG B CA 1
ATOM 2274 C C . ARG B 1 112 ? -5.559 -7.746 4.602 1 96.69 112 ARG B C 1
ATOM 2276 O O . ARG B 1 112 ? -5.305 -6.949 5.512 1 96.69 112 ARG B O 1
ATOM 2283 N N . GLU B 1 113 ? -5.473 -9.008 4.688 1 97 113 GLU B N 1
ATOM 2284 C CA . GLU B 1 113 ? -4.926 -9.641 5.883 1 97 113 GLU B CA 1
ATOM 2285 C C . GLU B 1 113 ? -3.773 -10.578 5.539 1 97 113 GLU B C 1
ATOM 2287 O O . GLU B 1 113 ? -3.992 -11.664 5.004 1 97 113 GLU B O 1
ATOM 2292 N N . ILE B 1 114 ? -2.654 -10.18 5.879 1 97.88 114 ILE B N 1
ATOM 2293 C CA . ILE B 1 114 ? -1.464 -10.977 5.613 1 97.88 114 ILE B CA 1
ATOM 2294 C C . ILE B 1 114 ? -1.454 -12.203 6.527 1 97.88 114 ILE B C 1
ATOM 2296 O O . ILE B 1 114 ? -1.656 -12.086 7.738 1 97.88 114 ILE B O 1
ATOM 2300 N N . LYS B 1 115 ? -1.184 -13.359 5.945 1 97.94 115 LYS B N 1
ATOM 2301 C CA . LYS B 1 115 ? -1.199 -14.625 6.68 1 97.94 115 LYS B CA 1
ATOM 2302 C C . LYS B 1 115 ? 0.216 -15.156 6.891 1 97.94 115 LYS B C 1
ATOM 2304 O O . LYS B 1 115 ? 0.491 -15.82 7.891 1 97.94 115 LYS B O 1
ATOM 2309 N N . GLU B 1 116 ? 1.011 -14.93 5.918 1 98.38 116 GLU B N 1
ATOM 2310 C CA . GLU B 1 116 ? 2.352 -15.508 5.961 1 98.38 116 GLU B CA 1
ATOM 2311 C C . GLU B 1 116 ? 3.344 -14.656 5.176 1 98.38 116 GLU B C 1
ATOM 2313 O O . GLU B 1 116 ? 3.018 -14.141 4.105 1 98.38 116 GLU B O 1
ATOM 2318 N N . ILE B 1 117 ? 4.508 -14.477 5.719 1 98.81 117 ILE B N 1
ATOM 2319 C CA . ILE B 1 117 ? 5.68 -13.914 5.059 1 98.81 117 ILE B CA 1
ATOM 2320 C C . ILE B 1 117 ? 6.887 -14.82 5.281 1 98.81 117 ILE B C 1
ATOM 2322 O O . ILE B 1 117 ? 7.168 -15.227 6.41 1 98.81 117 ILE B O 1
ATOM 2326 N N . LYS B 1 118 ? 7.582 -15.141 4.234 1 98.56 118 LYS B N 1
ATOM 2327 C CA . LYS B 1 118 ? 8.742 -16.016 4.398 1 98.56 118 LYS B CA 1
ATOM 2328 C C . LYS B 1 118 ? 9.664 -15.93 3.189 1 98.56 118 LYS B C 1
ATOM 2330 O O . LYS B 1 118 ? 9.359 -15.242 2.211 1 98.56 118 LYS B O 1
ATOM 2335 N N . ILE B 1 119 ? 10.766 -16.578 3.33 1 98.81 119 ILE B N 1
ATOM 2336 C CA . ILE B 1 119 ? 11.641 -16.875 2.199 1 98.81 119 ILE B CA 1
ATOM 2337 C C . ILE B 1 119 ? 11.336 -18.281 1.672 1 98.81 119 ILE B C 1
ATOM 2339 O O . ILE B 1 119 ? 11.375 -19.25 2.426 1 98.81 119 ILE B O 1
ATOM 2343 N N . GLU B 1 120 ? 11.055 -18.281 0.394 1 98.44 120 GLU B N 1
ATOM 2344 C CA . GLU B 1 120 ? 10.562 -19.516 -0.217 1 98.44 120 GLU B CA 1
ATOM 2345 C C . GLU B 1 120 ? 11.594 -20.109 -1.172 1 98.44 120 GLU B C 1
ATOM 2347 O O . GLU B 1 120 ? 12.219 -19.391 -1.951 1 98.44 120 GLU B O 1
ATOM 2352 N N . LYS B 1 121 ? 11.82 -21.484 -1.029 1 98.5 121 LYS B N 1
ATOM 2353 C CA . LYS B 1 121 ? 12.594 -22.188 -2.053 1 98.5 121 LYS B CA 1
ATOM 2354 C C . LYS B 1 121 ? 11.828 -22.25 -3.371 1 98.5 121 LYS B C 1
ATOM 2356 O O . LYS B 1 121 ? 10.672 -22.672 -3.4 1 98.5 121 LYS B O 1
ATOM 2361 N N . ILE B 1 122 ? 12.484 -21.859 -4.391 1 98.06 122 ILE B N 1
ATOM 2362 C CA . ILE B 1 122 ? 11.789 -21.672 -5.664 1 98.06 122 ILE B CA 1
ATOM 2363 C C . ILE B 1 122 ? 12.008 -22.891 -6.551 1 98.06 122 ILE B C 1
ATOM 2365 O O . ILE B 1 122 ? 13.141 -23.375 -6.691 1 98.06 122 ILE B O 1
ATOM 2369 N N . SER B 1 123 ? 10.969 -23.422 -7.16 1 98.25 123 SER B N 1
ATOM 2370 C CA . SER B 1 123 ? 11.055 -24.547 -8.07 1 98.25 123 SER B CA 1
ATOM 2371 C C . SER B 1 123 ? 11.672 -24.141 -9.406 1 98.25 123 SER B C 1
ATOM 2373 O O . SER B 1 123 ? 11.664 -22.969 -9.766 1 98.25 123 SER B O 1
ATOM 2375 N N . ASP B 1 124 ? 12.086 -25.141 -10.125 1 98.31 124 ASP B N 1
ATOM 2376 C CA . ASP B 1 124 ? 12.656 -24.875 -11.445 1 98.31 124 ASP B CA 1
ATOM 2377 C C . ASP B 1 124 ? 11.617 -24.266 -12.375 1 98.31 124 ASP B C 1
ATOM 2379 O O . ASP B 1 124 ? 11.945 -23.422 -13.219 1 98.31 124 ASP B O 1
ATOM 2383 N N . ARG B 1 125 ? 10.414 -24.672 -12.203 1 98.31 125 ARG B N 1
ATOM 2384 C CA . ARG B 1 125 ? 9.328 -24.156 -13.023 1 98.31 125 ARG B CA 1
ATOM 2385 C C . ARG B 1 125 ? 9.156 -22.656 -12.812 1 98.31 125 ARG B C 1
ATOM 2387 O O . ARG B 1 125 ? 9.102 -21.891 -13.773 1 98.31 125 ARG B O 1
ATOM 2394 N N . VAL B 1 126 ? 9.125 -22.219 -11.609 1 98.5 126 VAL B N 1
ATOM 2395 C CA . VAL B 1 126 ? 8.938 -20.812 -11.289 1 98.5 126 VAL B CA 1
ATOM 2396 C C . VAL B 1 126 ? 10.156 -20.016 -11.727 1 98.5 126 VAL B C 1
ATOM 2398 O O . VAL B 1 126 ? 10.031 -18.891 -12.227 1 98.5 126 VAL B O 1
ATOM 2401 N N . LYS B 1 127 ? 11.344 -20.625 -11.586 1 98.69 127 LYS B N 1
ATOM 2402 C CA . LYS B 1 127 ? 12.562 -19.984 -12.078 1 98.69 127 LYS B CA 1
ATOM 2403 C C . LYS B 1 127 ? 12.453 -19.672 -13.562 1 98.69 127 LYS B C 1
ATOM 2405 O O . LYS B 1 127 ? 12.812 -18.562 -13.992 1 98.69 127 LYS B O 1
ATOM 2410 N N . ARG B 1 128 ? 11.953 -20.578 -14.242 1 98.5 128 ARG B N 1
ATOM 2411 C CA . ARG B 1 128 ? 11.805 -20.406 -15.68 1 98.5 128 ARG B CA 1
ATOM 2412 C C . ARG B 1 128 ? 10.773 -19.328 -16 1 98.5 128 ARG B C 1
ATOM 2414 O O . ARG B 1 128 ? 10.992 -18.484 -16.859 1 98.5 128 ARG B O 1
ATOM 2421 N N . LEU B 1 129 ? 9.68 -19.391 -15.297 1 98.5 129 LEU B N 1
ATOM 2422 C CA . LEU B 1 129 ? 8.594 -18.453 -15.547 1 98.5 129 LEU B CA 1
ATOM 2423 C C . LEU B 1 129 ? 9.031 -17.016 -15.258 1 98.5 129 LEU B C 1
ATOM 2425 O O . LEU B 1 129 ? 8.633 -16.094 -15.953 1 98.5 129 LEU B O 1
ATOM 2429 N N . LEU B 1 130 ? 9.867 -16.828 -14.242 1 98.69 130 LEU B N 1
ATOM 2430 C CA . LEU B 1 130 ? 10.312 -15.508 -13.828 1 98.69 130 LEU B CA 1
ATOM 2431 C C . LEU B 1 130 ? 11.625 -15.141 -14.508 1 98.69 130 LEU B C 1
ATOM 2433 O O . LEU B 1 130 ? 12.094 -14.008 -14.398 1 98.69 130 LEU B O 1
ATOM 2437 N N . ASN B 1 131 ? 12.172 -16.078 -15.203 1 98.25 131 ASN B N 1
ATOM 2438 C CA . ASN B 1 131 ? 13.469 -15.906 -15.844 1 98.25 131 ASN B CA 1
ATOM 2439 C C . ASN B 1 131 ? 14.539 -15.5 -14.844 1 98.25 131 ASN B C 1
ATOM 2441 O O . ASN B 1 131 ? 15.203 -14.477 -15.016 1 98.25 131 ASN B O 1
ATOM 2445 N N . VAL B 1 132 ? 14.656 -16.312 -13.742 1 98.25 132 VAL B N 1
ATOM 2446 C CA . VAL B 1 132 ? 15.664 -16.062 -12.711 1 98.25 132 VAL B CA 1
ATOM 2447 C C . VAL B 1 132 ? 16.344 -17.375 -12.336 1 98.25 132 VAL B C 1
ATOM 2449 O O . VAL B 1 132 ? 15.875 -18.469 -12.695 1 98.25 132 VAL B O 1
ATOM 2452 N N . ASN B 1 133 ? 17.516 -17.25 -11.656 1 97.44 133 ASN B N 1
ATOM 2453 C CA . ASN B 1 133 ? 18.234 -18.438 -11.188 1 97.44 133 ASN B CA 1
ATOM 2454 C C . ASN B 1 133 ? 18.391 -18.422 -9.664 1 97.44 133 ASN B C 1
ATOM 2456 O O . ASN B 1 133 ? 19.266 -19.109 -9.125 1 97.44 133 ASN B O 1
ATOM 2460 N N . TYR B 1 134 ? 17.625 -17.594 -8.961 1 97.56 134 TYR B N 1
ATOM 2461 C CA . TYR B 1 134 ? 17.656 -17.562 -7.504 1 97.56 134 TYR B CA 1
ATOM 2462 C C . TYR B 1 134 ? 17.078 -18.844 -6.922 1 97.56 134 TYR B C 1
ATOM 2464 O O . TYR B 1 134 ? 16.094 -19.375 -7.434 1 97.56 134 TYR B O 1
ATOM 2472 N N . ASN B 1 135 ? 17.656 -19.359 -5.852 1 98.12 135 ASN B N 1
ATOM 2473 C CA . ASN B 1 135 ? 17.109 -20.531 -5.184 1 98.12 135 ASN B CA 1
ATOM 2474 C C . ASN B 1 135 ? 16.031 -20.172 -4.18 1 98.12 135 ASN B C 1
ATOM 2476 O O . ASN B 1 135 ? 15.172 -21 -3.852 1 98.12 135 ASN B O 1
ATOM 2480 N N . TYR B 1 136 ? 16.156 -18.953 -3.625 1 98.56 136 TYR B N 1
ATOM 2481 C CA . TYR B 1 136 ? 15.234 -18.453 -2.611 1 98.56 136 TYR B CA 1
ATOM 2482 C C . TYR B 1 136 ? 14.742 -17.062 -2.953 1 98.56 136 TYR B C 1
ATOM 2484 O O . TYR B 1 136 ? 15.516 -16.234 -3.443 1 98.56 136 TYR B O 1
ATOM 2492 N N . LEU B 1 137 ? 13.461 -16.828 -2.789 1 98.75 137 LEU B N 1
ATOM 2493 C CA . LEU B 1 137 ? 12.867 -15.516 -3.008 1 98.75 137 LEU B CA 1
ATOM 2494 C C . LEU B 1 137 ? 11.852 -15.188 -1.921 1 98.75 137 LEU B C 1
ATOM 2496 O O . LEU B 1 137 ? 11.289 -16.094 -1.297 1 98.75 137 LEU B O 1
ATOM 2500 N N . PRO B 1 138 ? 11.641 -13.914 -1.653 1 98.81 138 PRO B N 1
ATOM 2501 C CA . PRO B 1 138 ? 10.617 -13.531 -0.679 1 98.81 138 PRO B CA 1
ATOM 2502 C C . PRO B 1 138 ? 9.203 -13.852 -1.156 1 98.81 138 PRO B C 1
ATOM 2504 O O . PRO B 1 138 ? 8.898 -13.703 -2.344 1 98.81 138 PRO B O 1
ATOM 2507 N N . MET B 1 139 ? 8.375 -14.227 -0.267 1 98.88 139 MET B N 1
ATOM 2508 C CA . MET B 1 139 ? 7.008 -14.648 -0.555 1 98.88 139 MET B CA 1
ATOM 2509 C C . MET B 1 139 ? 6.047 -14.141 0.516 1 98.88 139 MET B C 1
ATOM 2511 O O . MET B 1 139 ? 6.402 -14.062 1.692 1 98.88 139 MET B O 1
ATOM 2515 N N . ARG B 1 140 ? 4.863 -13.789 0.064 1 98.81 140 ARG B N 1
ATOM 2516 C CA . ARG B 1 140 ? 3.805 -13.492 1.024 1 98.81 140 ARG B CA 1
ATOM 2517 C C . ARG B 1 140 ? 2.498 -14.172 0.628 1 98.81 140 ARG B C 1
ATOM 2519 O O . ARG B 1 140 ? 2.301 -14.516 -0.539 1 98.81 140 ARG B O 1
ATOM 2526 N N . LYS B 1 141 ? 1.691 -14.438 1.606 1 98.75 141 LYS B N 1
ATOM 2527 C CA . LYS B 1 141 ? 0.324 -14.922 1.455 1 98.75 141 LYS B CA 1
ATOM 2528 C C . LYS B 1 141 ? -0.659 -14.055 2.238 1 98.75 141 LYS B C 1
ATOM 2530 O O . LYS B 1 141 ? -0.386 -13.68 3.377 1 98.75 141 LYS B O 1
ATOM 2535 N N . TYR B 1 142 ? -1.799 -13.734 1.615 1 98.5 142 TYR B N 1
ATOM 2536 C CA . TYR B 1 142 ? -2.781 -12.898 2.295 1 98.5 142 TYR B CA 1
ATOM 2537 C C . TYR B 1 142 ? -4.184 -13.148 1.754 1 98.5 142 TYR B C 1
ATOM 2539 O O . TYR B 1 142 ? -4.344 -13.766 0.699 1 98.5 142 TYR B O 1
ATOM 2547 N N . ASN B 1 143 ? -5.125 -12.672 2.496 1 97.94 143 ASN B N 1
ATOM 2548 C CA . ASN B 1 143 ? -6.523 -12.695 2.08 1 97.94 143 ASN B CA 1
ATOM 2549 C C . ASN B 1 143 ? -7.016 -11.312 1.677 1 97.94 143 ASN B C 1
ATOM 2551 O O . ASN B 1 143 ? -6.621 -10.312 2.273 1 97.94 143 ASN B O 1
ATOM 2555 N N . ILE B 1 144 ? -7.82 -11.297 0.614 1 96.44 144 ILE B N 1
ATOM 2556 C CA . ILE B 1 144 ? -8.617 -10.117 0.3 1 96.44 144 ILE B CA 1
ATOM 2557 C C . ILE B 1 144 ? -9.992 -10.234 0.948 1 96.44 144 ILE B C 1
ATOM 2559 O O . ILE B 1 144 ? -10.703 -11.219 0.729 1 96.44 144 ILE B O 1
ATOM 2563 N N . ILE B 1 145 ? -10.328 -9.234 1.746 1 95.75 145 ILE B N 1
ATOM 2564 C CA . ILE B 1 145 ? -11.602 -9.219 2.457 1 95.75 145 ILE B CA 1
ATOM 2565 C C . ILE B 1 145 ? -12.508 -8.133 1.877 1 95.75 145 ILE B C 1
ATOM 2567 O O . ILE B 1 145 ? -12.07 -6.996 1.684 1 95.75 145 ILE B O 1
ATOM 2571 N N . TYR B 1 146 ? -13.664 -8.484 1.528 1 93.5 146 TYR B N 1
ATOM 2572 C CA . TYR B 1 146 ? -14.703 -7.59 1.036 1 93.5 146 TYR B CA 1
ATOM 2573 C C . TYR B 1 146 ? -16.016 -7.809 1.792 1 93.5 146 TYR B C 1
ATOM 2575 O O . TYR B 1 146 ? -16.516 -8.938 1.871 1 93.5 146 TYR B O 1
ATOM 2583 N N . LYS B 1 147 ? -16.531 -6.777 2.42 1 91.5 147 LYS B N 1
ATOM 2584 C CA . LYS B 1 147 ? -17.75 -6.844 3.217 1 91.5 147 LYS B CA 1
ATOM 2585 C C . LYS B 1 147 ? -17.656 -7.918 4.293 1 91.5 147 LYS B C 1
ATOM 2587 O O . LYS B 1 147 ? -18.562 -8.734 4.453 1 91.5 147 LYS B O 1
ATOM 2592 N N . GLY B 1 148 ? -16.484 -7.938 4.859 1 92.19 148 GLY B N 1
ATOM 2593 C CA . GLY B 1 148 ? -16.266 -8.797 6.012 1 92.19 148 GLY B CA 1
ATOM 2594 C C . GLY B 1 148 ? -15.969 -10.234 5.637 1 92.19 148 GLY B C 1
ATOM 2595 O O . GLY B 1 148 ? -15.734 -11.078 6.508 1 92.19 148 GLY B O 1
ATOM 2596 N N . LYS B 1 149 ? -15.93 -10.531 4.309 1 93.56 149 LYS B N 1
ATOM 2597 C CA . LYS B 1 149 ? -15.703 -11.898 3.857 1 93.56 149 LYS B CA 1
ATOM 2598 C C . LYS B 1 149 ? -14.367 -12.023 3.117 1 93.56 149 LYS B C 1
ATOM 2600 O O . LYS B 1 149 ? -14.047 -11.188 2.271 1 93.56 149 LYS B O 1
ATOM 2605 N N . ALA B 1 150 ? -13.633 -13.094 3.494 1 94.88 150 ALA B N 1
ATOM 2606 C CA . ALA B 1 150 ? -12.414 -13.383 2.75 1 94.88 150 ALA B CA 1
ATOM 2607 C C . ALA B 1 150 ? -12.734 -13.984 1.383 1 94.88 150 ALA B C 1
ATOM 2609 O O . ALA B 1 150 ? -12.883 -15.203 1.251 1 94.88 150 ALA B O 1
ATOM 2610 N N . ILE B 1 151 ? -12.711 -13.203 0.363 1 93.31 151 ILE B N 1
ATOM 2611 C CA . ILE B 1 151 ? -13.242 -13.641 -0.921 1 93.31 151 ILE B CA 1
ATOM 2612 C C . ILE B 1 151 ? -12.117 -14.219 -1.778 1 93.31 151 ILE B C 1
ATOM 2614 O O . ILE B 1 151 ? -12.375 -14.867 -2.797 1 93.31 151 ILE B O 1
ATOM 2618 N N . MET B 1 152 ? -10.852 -14.062 -1.366 1 96.06 152 MET B N 1
ATOM 2619 C CA . MET B 1 152 ? -9.727 -14.539 -2.158 1 96.06 152 MET B CA 1
ATOM 2620 C C . MET B 1 152 ? -8.492 -14.734 -1.284 1 96.06 152 MET B C 1
ATOM 2622 O O . MET B 1 152 ? -8.25 -13.953 -0.36 1 96.06 152 MET B O 1
ATOM 2626 N N . GLU B 1 153 ? -7.805 -15.75 -1.571 1 98.12 153 GLU B N 1
ATOM 2627 C CA . GLU B 1 153 ? -6.457 -15.938 -1.036 1 98.12 153 GLU B CA 1
ATOM 2628 C C . GLU B 1 153 ? -5.402 -15.789 -2.129 1 98.12 153 GLU B C 1
ATOM 2630 O O . GLU B 1 153 ? -5.555 -16.328 -3.225 1 98.12 153 GLU B O 1
ATOM 2635 N N . ILE B 1 154 ? -4.355 -15.016 -1.858 1 98.5 154 ILE B N 1
ATOM 2636 C CA . ILE B 1 154 ? -3.324 -14.773 -2.861 1 98.5 154 ILE B CA 1
ATOM 2637 C C . ILE B 1 154 ? -1.95 -15.094 -2.279 1 98.5 154 ILE B C 1
ATOM 2639 O O . ILE B 1 154 ? -1.674 -14.797 -1.116 1 98.5 154 ILE B O 1
ATOM 2643 N N . CYS B 1 155 ? -1.129 -15.742 -3.039 1 98.81 155 CYS B N 1
ATOM 2644 C CA . CYS B 1 155 ? 0.287 -15.977 -2.777 1 98.81 155 CYS B CA 1
ATOM 2645 C C . CYS B 1 155 ? 1.154 -15.312 -3.838 1 98.81 155 CYS B C 1
ATOM 2647 O O . CYS B 1 155 ? 0.893 -15.445 -5.035 1 98.81 155 CYS B O 1
ATOM 2649 N N . GLU B 1 156 ? 2.158 -14.57 -3.381 1 98.88 156 GLU B N 1
ATOM 2650 C CA . GLU B 1 156 ? 3.025 -13.828 -4.293 1 98.88 156 GLU B CA 1
ATOM 2651 C C . GLU B 1 156 ? 4.496 -14.109 -4.008 1 98.88 156 GLU B C 1
ATOM 2653 O O . GLU B 1 156 ? 4.926 -14.094 -2.852 1 98.88 156 GLU B O 1
ATOM 2658 N N . ILE B 1 157 ? 5.23 -14.422 -5.047 1 98.94 157 ILE B N 1
ATOM 2659 C CA . ILE B 1 157 ? 6.684 -14.562 -4.996 1 98.94 157 ILE B CA 1
ATOM 2660 C C . ILE B 1 157 ? 7.332 -13.43 -5.789 1 98.94 157 ILE B C 1
ATOM 2662 O O . ILE B 1 157 ? 7.02 -13.219 -6.961 1 98.94 157 ILE B O 1
ATOM 2666 N N . PHE B 1 158 ? 8.297 -12.773 -5.18 1 98.88 158 PHE B N 1
ATOM 2667 C CA . PHE B 1 158 ? 8.812 -11.539 -5.754 1 98.88 158 PHE B CA 1
ATOM 2668 C C . PHE B 1 158 ? 10.219 -11.742 -6.301 1 98.88 158 PHE B C 1
ATOM 2670 O O . PHE B 1 158 ? 11.133 -12.102 -5.555 1 98.88 158 PHE B O 1
ATOM 2677 N N . ALA B 1 159 ? 10.43 -11.406 -7.586 1 98.75 159 ALA B N 1
ATOM 2678 C CA . ALA B 1 159 ? 11.742 -11.531 -8.219 1 98.75 159 ALA B CA 1
ATOM 2679 C C . ALA B 1 159 ? 12.258 -10.18 -8.68 1 98.75 159 ALA B C 1
ATOM 2681 O O . ALA B 1 159 ? 12.992 -10.086 -9.672 1 98.75 159 ALA B O 1
ATOM 2682 N N . ILE B 1 160 ? 11.883 -9.172 -7.957 1 98.56 160 ILE B N 1
ATOM 2683 C CA . ILE B 1 160 ? 12.18 -7.82 -8.422 1 98.56 160 ILE B CA 1
ATOM 2684 C C . ILE B 1 160 ? 13.664 -7.531 -8.234 1 98.56 160 ILE B C 1
ATOM 2686 O O . ILE B 1 160 ? 14.219 -6.641 -8.883 1 98.56 160 ILE B O 1
ATOM 2690 N N . ARG B 1 161 ? 14.359 -8.289 -7.383 1 97.44 161 ARG B N 1
ATOM 2691 C CA . ARG B 1 161 ? 15.758 -8.031 -7.07 1 97.44 161 ARG B CA 1
ATOM 2692 C C . ARG B 1 161 ? 16.625 -8.18 -8.312 1 97.44 161 ARG B C 1
ATOM 2694 O O . ARG B 1 161 ? 17.75 -7.656 -8.359 1 97.44 161 ARG B O 1
ATOM 2701 N N . LYS B 1 162 ? 16.109 -8.938 -9.258 1 97 162 LYS B N 1
ATOM 2702 C CA . LYS B 1 162 ? 16.828 -9.078 -10.516 1 97 162 LYS B CA 1
ATOM 2703 C C . LYS B 1 162 ? 16.984 -7.727 -11.219 1 97 162 LYS B C 1
ATOM 2705 O O . LYS B 1 162 ? 17.969 -7.504 -11.938 1 97 162 LYS B O 1
ATOM 2710 N N . TYR B 1 163 ? 16.125 -6.797 -10.953 1 96.81 163 TYR B N 1
ATOM 2711 C CA . TYR B 1 163 ? 16.031 -5.609 -11.789 1 96.81 163 TYR B CA 1
ATOM 2712 C C . TYR B 1 163 ? 16.234 -4.34 -10.969 1 96.81 163 TYR B C 1
ATOM 2714 O O . TYR B 1 163 ? 16.156 -3.23 -11.5 1 96.81 163 TYR B O 1
ATOM 2722 N N . ILE B 1 164 ? 16.266 -4.504 -9.672 1 93.38 164 ILE B N 1
ATOM 2723 C CA . ILE B 1 164 ? 16.516 -3.342 -8.828 1 93.38 164 ILE B CA 1
ATOM 2724 C C . ILE B 1 164 ? 18 -3.293 -8.438 1 93.38 164 ILE B C 1
ATOM 2726 O O . ILE B 1 164 ? 18.531 -4.262 -7.895 1 93.38 164 ILE B O 1
ATOM 2730 N N . LYS B 1 165 ? 18.688 -2.479 -9.102 1 69.44 165 LYS B N 1
ATOM 2731 C CA . LYS B 1 165 ? 20.125 -2.334 -8.867 1 69.44 165 LYS B CA 1
ATOM 2732 C C . LYS B 1 165 ? 20.406 -1.8 -7.465 1 69.44 165 LYS B C 1
ATOM 2734 O O . LYS B 1 165 ? 19.703 -0.903 -6.988 1 69.44 165 LYS B O 1
ATOM 2739 N N . GLY B 1 166 ? 20.828 -2.711 -6.465 1 52.19 166 GLY B N 1
ATOM 2740 C CA . GLY B 1 166 ? 21.375 -2.111 -5.254 1 52.19 166 GLY B CA 1
ATOM 2741 C C . GLY B 1 166 ? 22.328 -0.963 -5.531 1 52.19 166 GLY B C 1
ATOM 2742 O O . GLY B 1 166 ? 22.859 -0.844 -6.633 1 52.19 166 GLY B O 1
#

pLDDT: mean 94.87, std 6.47, range [51.75, 98.94]

Foldseek 3Di:
DDLLVVLVVQCVVPPDDPLQSCLQRPFADPQVSVCVVLVAHKWKAWPDWDADPQKIWTWIFIDDPATWKTKIKIFRNVQQVPPHDPVLSVQVRDRIDDPNVSCVVVVADKTKAWDDKHKDQDDPVVCVVRVHDDRIFIKTKMFIGGPRDRRMIMIMTGPCVVPDDD/DDLLVVLVVQCVVPPDDPLQSCLQRPFADPQVSVCVVLVAHKWKAWPDWDADPQKIWTWIFIDDPATWKTKIKIFRNVQQVPPHDPVLSVQCRDRIDDPNVSCVVVVADKTKAWDDKHKDQDDPVVCVVRVHDDRIFIKTKMFIGGPNDRRMIMIMTGRCVVPDDD